Protein AF-A0A0P0LLP2-F1 (afdb_monomer_lite)

InterPro domains:
  IPR015082 Protein of unknown function DUF1896 [PF08989] (61-202)
  IPR036297 PG0816-like superfamily [SSF140753] (58-202)

Structure (mmCIF, N/CA/C/O backbone):
data_AF-A0A0P0LLP2-F1
#
_entry.id   AF-A0A0P0LLP2-F1
#
loop_
_atom_site.group_PDB
_atom_site.id
_atom_site.type_symbol
_atom_site.label_atom_id
_atom_site.label_alt_id
_atom_site.label_comp_id
_atom_site.label_asym_id
_atom_site.label_entity_id
_atom_site.label_seq_id
_atom_site.pdbx_PDB_ins_code
_atom_site.Cartn_x
_atom_site.Cartn_y
_atom_site.Cartn_z
_atom_site.occupancy
_atom_site.B_iso_or_equiv
_atom_site.auth_seq_id
_atom_site.auth_comp_id
_atom_site.auth_asym_id
_atom_site.auth_atom_id
_atom_site.pdbx_PDB_model_num
ATOM 1 N N . MET A 1 1 ? 47.001 28.208 -36.225 1.00 44.81 1 MET A N 1
ATOM 2 C CA . MET A 1 1 ? 47.827 28.256 -34.994 1.00 44.81 1 MET A CA 1
ATOM 3 C C . MET A 1 1 ? 47.435 29.541 -34.284 1.00 44.81 1 MET A C 1
ATOM 5 O O . MET A 1 1 ? 47.548 30.554 -34.968 1.00 44.81 1 MET A O 1
ATOM 9 N N . PRO A 1 2 ? 46.857 29.543 -33.062 1.00 36.62 2 PRO A N 1
ATOM 10 C CA . PRO A 1 2 ? 47.105 28.710 -31.854 1.00 36.62 2 PRO A CA 1
ATOM 11 C C . PRO A 1 2 ? 45.940 27.720 -31.557 1.00 36.62 2 PRO A C 1
ATOM 13 O O . PRO A 1 2 ? 44.919 27.819 -32.227 1.00 36.62 2 PRO A O 1
ATOM 16 N N . LEU A 1 3 ? 46.057 26.589 -30.832 1.00 30.67 3 LEU A N 1
ATOM 17 C CA . LEU A 1 3 ? 46.405 26.238 -29.425 1.00 30.67 3 LEU A CA 1
ATOM 18 C C . LEU A 1 3 ? 45.290 26.460 -28.365 1.00 30.67 3 LEU A C 1
ATOM 20 O O . LEU A 1 3 ? 45.187 27.529 -27.786 1.00 30.67 3 LEU A O 1
ATOM 24 N N . VAL A 1 4 ? 44.459 25.415 -28.199 1.00 35.75 4 VAL A N 1
ATOM 25 C CA . VAL A 1 4 ? 44.051 24.636 -26.991 1.00 35.75 4 VAL A CA 1
ATOM 26 C C . VAL A 1 4 ? 44.012 25.274 -25.576 1.00 35.75 4 VAL A C 1
ATOM 28 O O . VAL A 1 4 ? 44.963 25.924 -25.162 1.00 35.75 4 VAL A O 1
ATOM 31 N N . GLN A 1 5 ? 42.977 24.826 -24.821 1.00 30.77 5 GLN A N 1
ATOM 32 C CA . GLN A 1 5 ? 42.694 24.844 -23.356 1.00 30.77 5 GLN A CA 1
ATOM 33 C C . GLN A 1 5 ? 42.041 26.130 -22.802 1.00 30.77 5 GLN A C 1
ATOM 35 O O . GLN A 1 5 ? 42.447 27.221 -23.162 1.00 30.77 5 GLN A O 1
ATOM 40 N N . SER A 1 6 ? 41.002 26.102 -21.951 1.00 33.06 6 SER A N 1
ATOM 41 C CA . SER A 1 6 ? 40.533 25.084 -20.991 1.00 33.06 6 SER A CA 1
ATOM 42 C C . SER A 1 6 ? 39.064 25.302 -20.562 1.00 33.06 6 SER A C 1
ATOM 44 O O . SER A 1 6 ? 38.534 26.403 -20.655 1.00 33.06 6 SER A O 1
ATOM 46 N N . ASN A 1 7 ? 38.455 24.214 -20.078 1.00 35.53 7 ASN A N 1
ATOM 47 C CA . ASN A 1 7 ? 37.129 24.065 -19.468 1.00 35.53 7 ASN A CA 1
ATOM 48 C C . ASN A 1 7 ? 36.749 25.147 -18.441 1.00 35.53 7 ASN A C 1
ATOM 50 O O . ASN A 1 7 ? 37.538 25.381 -17.536 1.00 35.53 7 ASN A O 1
ATOM 54 N N . GLU A 1 8 ? 35.496 25.614 -18.484 1.00 31.80 8 GLU A N 1
ATOM 55 C CA . GLU A 1 8 ? 34.627 25.749 -17.302 1.00 31.80 8 GLU A CA 1
ATOM 56 C C . GLU A 1 8 ? 33.170 25.476 -17.719 1.00 31.80 8 GLU A C 1
ATOM 58 O O . GLU A 1 8 ? 32.517 26.283 -18.377 1.00 31.80 8 GLU A O 1
ATOM 63 N N . LEU A 1 9 ? 32.685 24.276 -17.388 1.00 31.70 9 LEU A N 1
ATOM 64 C CA . LEU A 1 9 ? 31.272 23.910 -17.449 1.00 31.70 9 LEU A CA 1
ATOM 65 C C . LEU A 1 9 ? 30.618 24.409 -16.161 1.00 31.70 9 LEU A C 1
ATOM 67 O O . LEU A 1 9 ? 30.744 23.786 -15.108 1.00 31.70 9 LEU A O 1
ATOM 71 N N . PHE A 1 10 ? 29.936 25.544 -16.256 1.00 26.59 10 PHE A N 1
ATOM 72 C CA . PHE A 1 10 ? 29.006 26.008 -15.238 1.00 26.59 10 PHE A CA 1
ATOM 73 C C . PHE A 1 10 ? 27.728 25.163 -15.358 1.00 26.59 10 PHE A C 1
ATOM 75 O O . PHE A 1 10 ? 26.974 25.302 -16.320 1.00 26.59 10 PHE A O 1
ATOM 82 N N . PHE A 1 11 ? 27.522 24.226 -14.431 1.00 27.88 11 PHE A N 1
ATOM 83 C CA . PHE A 1 11 ? 26.256 23.506 -14.304 1.00 27.88 11 PHE A CA 1
ATOM 84 C C . PHE A 1 11 ? 25.260 24.406 -13.575 1.00 27.88 11 PHE A C 1
ATOM 86 O O . PHE A 1 11 ? 25.315 24.546 -12.356 1.00 27.88 11 PHE A O 1
ATOM 93 N N . ASP A 1 12 ? 24.364 25.020 -14.340 1.00 28.31 12 ASP A N 1
ATOM 94 C CA . ASP A 1 12 ? 23.210 25.736 -13.812 1.00 28.31 12 ASP A CA 1
ATOM 95 C C . ASP A 1 12 ? 22.126 24.700 -13.461 1.00 28.31 12 ASP A C 1
ATOM 97 O O . ASP A 1 12 ? 21.443 24.148 -14.328 1.00 28.31 12 ASP A O 1
ATOM 101 N N . THR A 1 13 ? 22.022 24.344 -12.180 1.00 40.28 13 THR A N 1
ATOM 102 C CA . THR A 1 13 ? 20.935 23.514 -11.648 1.00 40.28 13 THR A CA 1
ATOM 103 C C . THR A 1 13 ? 19.679 24.372 -11.513 1.00 40.28 13 THR A C 1
ATOM 105 O O . THR A 1 1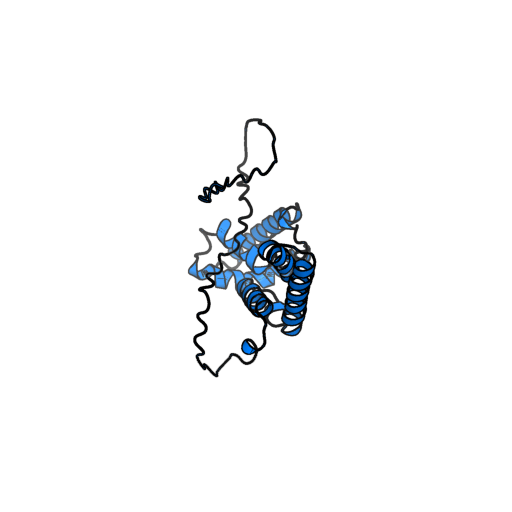3 ? 19.411 24.935 -10.454 1.00 40.28 13 THR A O 1
ATOM 108 N N . GLY A 1 14 ? 18.915 24.491 -12.597 1.00 29.14 14 GLY A N 1
ATOM 109 C CA . GLY A 1 14 ? 17.646 25.216 -12.635 1.00 29.14 14 GLY A CA 1
ATOM 110 C C . GLY A 1 14 ? 16.451 24.284 -12.820 1.00 29.14 14 GLY A C 1
ATOM 111 O O . GLY A 1 14 ? 15.918 24.183 -13.922 1.00 29.14 14 GLY A O 1
ATOM 112 N N . LEU A 1 15 ? 16.002 23.624 -11.747 1.00 34.12 15 LEU A N 1
ATOM 113 C CA . LEU A 1 15 ? 14.635 23.099 -11.669 1.00 34.12 15 LEU A CA 1
ATOM 114 C C . LEU A 1 15 ? 13.689 24.301 -11.535 1.00 34.12 15 LEU A C 1
ATOM 116 O O . LEU A 1 15 ? 13.614 24.919 -10.477 1.00 34.12 15 LEU A O 1
ATOM 120 N N . HIS A 1 16 ? 12.968 24.637 -12.603 1.00 32.28 16 HIS A N 1
ATOM 121 C CA . HIS A 1 16 ? 11.842 25.567 -12.542 1.00 32.28 16 HIS A CA 1
ATOM 122 C C . HIS A 1 16 ? 10.571 24.793 -12.899 1.00 32.28 16 HIS A C 1
ATOM 124 O O . HIS A 1 16 ? 10.145 24.734 -14.051 1.00 32.28 16 HIS A O 1
ATOM 130 N N . SER A 1 17 ? 9.983 24.150 -11.892 1.00 37.56 17 SER A N 1
ATOM 131 C CA . SER A 1 17 ? 8.624 23.626 -11.962 1.00 37.56 17 SER A CA 1
ATOM 132 C C . SER A 1 17 ? 7.643 24.795 -11.889 1.00 37.56 17 SER A C 1
ATOM 134 O O . SER A 1 17 ? 7.516 25.467 -10.866 1.00 37.56 17 SER A O 1
ATOM 136 N N . TYR A 1 18 ? 6.972 25.034 -13.011 1.00 36.66 18 TYR A N 1
ATOM 137 C CA . TYR A 1 18 ? 5.741 25.808 -13.112 1.00 36.66 18 TYR A CA 1
ATOM 138 C C . TYR A 1 18 ? 4.638 25.150 -12.271 1.00 36.66 18 TYR A C 1
ATOM 140 O O . TYR A 1 18 ? 4.332 23.994 -12.520 1.00 36.66 18 TYR A O 1
ATOM 148 N N . PHE A 1 19 ? 4.020 25.887 -11.345 1.00 35.22 19 PHE A N 1
ATOM 149 C CA . PHE A 1 19 ? 2.563 25.978 -11.140 1.00 35.22 19 PHE A CA 1
ATOM 150 C C . PHE A 1 19 ? 2.284 27.102 -10.125 1.00 35.22 19 PHE A C 1
ATOM 152 O O . PHE A 1 19 ? 2.966 27.218 -9.111 1.00 35.22 19 PHE A O 1
ATOM 159 N N . GLY A 1 20 ? 1.344 27.991 -10.460 1.00 32.03 20 GLY A N 1
ATOM 160 C CA . GLY A 1 20 ? 1.059 29.232 -9.732 1.00 32.03 20 GLY A CA 1
ATOM 161 C C . GLY A 1 20 ? -0.260 29.243 -8.947 1.00 32.03 20 GLY A C 1
ATOM 162 O O . GLY A 1 20 ? -0.892 28.210 -8.765 1.00 32.03 20 GLY A O 1
ATOM 163 N N . PHE A 1 21 ? -0.665 30.478 -8.608 1.00 33.41 21 PHE A N 1
ATOM 164 C CA . PHE A 1 21 ? -1.864 30.974 -7.896 1.00 33.41 21 PHE A CA 1
ATOM 165 C C . PHE A 1 21 ? -1.709 31.088 -6.370 1.00 33.41 21 PHE A C 1
ATOM 167 O O . PHE A 1 21 ? -1.466 30.112 -5.682 1.00 33.41 21 PHE A O 1
ATOM 174 N N . SER A 1 22 ? -1.619 32.295 -5.796 1.00 34.69 22 SER A N 1
ATOM 175 C CA . SER A 1 22 ? -2.562 33.439 -5.718 1.00 34.69 22 SER A CA 1
ATOM 176 C C . SER A 1 22 ? -3.467 33.319 -4.488 1.00 34.69 22 SER A C 1
ATOM 178 O O . SER A 1 22 ? -4.110 32.300 -4.272 1.00 34.69 22 SER A O 1
ATOM 180 N N . GLY A 1 23 ? -3.419 34.352 -3.644 1.00 36.22 23 GLY A N 1
ATOM 181 C CA . GLY A 1 23 ? -3.785 34.307 -2.229 1.00 36.22 23 GLY A CA 1
ATOM 182 C C . GLY A 1 23 ? -5.270 34.454 -1.890 1.00 36.22 23 GLY A C 1
ATOM 183 O O . GLY A 1 23 ? -6.103 34.778 -2.730 1.00 36.22 23 GLY A O 1
ATOM 184 N N . GLY A 1 24 ? -5.572 34.291 -0.599 1.00 30.94 24 GLY A N 1
ATOM 185 C CA . GLY A 1 24 ? -6.885 34.572 -0.016 1.00 30.94 24 GLY A CA 1
ATOM 186 C C . GLY A 1 24 ? -7.013 34.026 1.406 1.00 30.94 24 GLY A C 1
ATOM 187 O O . GLY A 1 24 ? -6.838 32.842 1.642 1.00 30.94 24 GLY A O 1
ATOM 188 N N . THR A 1 25 ? -7.266 34.907 2.368 1.00 39.91 25 THR A N 1
ATOM 189 C CA . THR A 1 25 ? -7.191 34.670 3.816 1.00 39.91 25 THR A CA 1
ATOM 190 C C . THR A 1 25 ? -8.464 34.100 4.455 1.00 39.91 25 THR A C 1
ATOM 192 O O . THR A 1 25 ? -9.555 34.562 4.134 1.00 39.91 25 THR A O 1
ATOM 195 N N . ARG A 1 26 ? -8.239 33.353 5.551 1.00 35.59 26 ARG A N 1
ATOM 196 C CA . ARG A 1 26 ? -9.026 33.236 6.803 1.00 35.59 26 ARG A CA 1
ATOM 197 C C . ARG A 1 26 ? -10.178 32.212 6.902 1.00 35.59 26 ARG A C 1
ATOM 199 O O . ARG A 1 26 ? -11.277 32.467 6.432 1.00 35.59 26 ARG A O 1
ATOM 206 N N . ARG A 1 27 ? -9.915 31.292 7.845 1.00 39.84 27 ARG A N 1
ATOM 207 C CA . ARG A 1 27 ? -10.689 30.926 9.049 1.00 39.84 27 ARG A CA 1
ATOM 208 C C . ARG A 1 27 ? -11.570 29.665 8.999 1.00 39.84 27 ARG A C 1
ATOM 210 O O . ARG A 1 27 ? -12.665 29.682 8.460 1.00 39.84 27 ARG A O 1
ATOM 217 N N . ASP A 1 28 ? -11.057 28.681 9.744 1.00 34.78 28 ASP A N 1
ATOM 218 C CA . ASP A 1 28 ? -11.741 27.803 10.700 1.00 34.78 28 ASP A CA 1
ATOM 219 C C . ASP A 1 28 ? -11.853 26.327 10.274 1.00 34.78 28 ASP A C 1
ATOM 221 O O . ASP A 1 28 ? -12.351 25.995 9.203 1.00 34.78 28 ASP A O 1
ATOM 225 N N . THR A 1 29 ? -11.366 25.482 11.190 1.00 41.62 29 THR A N 1
ATOM 226 C CA . THR A 1 29 ? -11.198 24.020 11.164 1.00 41.62 29 THR A CA 1
ATOM 227 C C . THR A 1 29 ? -9.932 23.521 10.466 1.00 41.62 29 THR A C 1
ATOM 229 O O . THR A 1 29 ? -9.773 23.567 9.250 1.00 41.62 29 THR A O 1
ATOM 232 N N . GLU A 1 30 ? -9.008 23.054 11.302 1.00 35.88 30 GLU A N 1
ATOM 233 C CA . GLU A 1 30 ? -7.764 22.408 10.916 1.00 35.88 30 GLU A CA 1
ATOM 234 C C . GLU A 1 30 ? -8.054 21.089 10.195 1.00 35.88 30 GLU A C 1
ATOM 236 O O . GLU A 1 30 ? -8.173 20.040 10.814 1.00 35.88 30 GLU A O 1
ATOM 241 N N . CYS A 1 31 ? -8.140 21.132 8.869 1.00 36.72 31 CYS A N 1
ATOM 242 C CA . CYS A 1 31 ? -7.676 20.007 8.075 1.00 36.72 31 CYS A CA 1
ATOM 243 C C . CYS A 1 31 ? -6.169 20.199 7.949 1.00 36.72 31 CYS A C 1
ATOM 245 O O . CYS A 1 31 ? -5.700 20.966 7.101 1.00 36.72 31 CYS A O 1
ATOM 247 N N . LEU A 1 32 ? -5.408 19.546 8.828 1.00 33.34 32 LEU A N 1
ATOM 248 C CA . LEU A 1 32 ? -4.015 19.235 8.545 1.00 33.34 32 LEU A CA 1
ATOM 249 C C . LEU A 1 32 ? -4.034 18.337 7.310 1.00 33.34 32 LEU A C 1
ATOM 251 O O . LEU A 1 32 ? -4.095 17.118 7.404 1.00 33.34 32 LEU A O 1
ATOM 255 N N . PHE A 1 33 ? -4.057 18.973 6.140 1.00 34.38 33 PHE A N 1
ATOM 256 C CA . PHE A 1 33 ? -3.755 18.358 4.864 1.00 34.38 33 PHE A CA 1
ATOM 257 C C . PHE A 1 33 ? -2.287 17.954 4.978 1.00 34.38 33 PHE A C 1
ATOM 259 O O . PHE A 1 33 ? -1.384 18.721 4.636 1.00 34.38 33 PHE A O 1
ATOM 266 N N . LEU A 1 34 ? -2.039 16.801 5.602 1.00 30.36 34 LEU A N 1
ATOM 267 C CA . LEU A 1 34 ? -0.743 16.168 5.538 1.00 30.36 34 LEU A CA 1
ATOM 268 C C . LEU A 1 34 ? -0.525 15.963 4.040 1.00 30.36 34 LEU A C 1
ATOM 270 O O . LEU A 1 34 ? -1.342 15.293 3.401 1.00 30.36 34 LEU A O 1
ATOM 274 N N . PRO A 1 35 ? 0.493 16.600 3.430 1.00 30.55 35 PRO A N 1
ATOM 275 C CA . PRO A 1 35 ? 0.857 16.196 2.091 1.00 30.55 35 PRO A CA 1
ATOM 276 C C . PRO A 1 35 ? 1.105 14.704 2.226 1.00 30.55 35 PRO A C 1
ATOM 278 O O . PRO A 1 35 ? 1.797 14.310 3.167 1.00 30.55 35 PRO A O 1
ATOM 281 N N . PHE A 1 36 ? 0.500 13.893 1.355 1.00 35.19 36 PHE A N 1
ATOM 282 C CA . PHE A 1 36 ? 0.956 12.531 1.154 1.00 35.19 36 PHE A CA 1
ATOM 283 C C . PHE A 1 36 ? 2.467 12.640 1.083 1.00 35.19 36 PHE A C 1
ATOM 285 O O . PHE A 1 36 ? 3.037 13.118 0.095 1.00 35.19 36 PHE A O 1
ATOM 292 N N . SER A 1 37 ? 3.126 12.271 2.177 1.00 34.19 37 SER A N 1
ATOM 293 C CA . SER A 1 37 ? 4.494 11.879 2.096 1.00 34.19 37 SER A CA 1
ATOM 294 C C . SER A 1 37 ? 4.366 10.738 1.110 1.00 34.19 37 SER A C 1
ATOM 296 O O . SER A 1 37 ? 3.945 9.637 1.453 1.00 34.19 37 SER A O 1
ATOM 298 N N . ASN A 1 38 ? 4.769 10.997 -0.131 1.00 35.81 38 ASN A N 1
ATOM 299 C CA . ASN A 1 38 ? 5.591 10.049 -0.839 1.00 35.81 38 ASN A CA 1
ATOM 300 C C . ASN A 1 38 ? 6.797 9.796 0.077 1.00 35.81 38 ASN A C 1
ATOM 302 O O . ASN A 1 38 ? 7.933 10.141 -0.237 1.00 35.81 38 ASN A O 1
ATOM 306 N N . GLN A 1 39 ? 6.554 9.145 1.216 1.00 35.69 39 GLN A N 1
ATOM 307 C CA . GLN A 1 39 ? 7.430 8.182 1.795 1.00 35.69 39 GLN A CA 1
ATOM 308 C C . GLN A 1 39 ? 7.421 7.085 0.721 1.00 35.69 39 GLN A C 1
ATOM 310 O O . GLN A 1 39 ? 6.863 6.004 0.867 1.00 35.69 39 GLN A O 1
ATOM 315 N N . PHE A 1 40 ? 8.133 7.354 -0.381 1.00 38.47 40 PHE A N 1
ATOM 316 C CA . PHE A 1 40 ? 9.253 6.500 -0.695 1.00 38.47 40 PHE A CA 1
ATOM 317 C C . PHE A 1 40 ? 9.881 6.211 0.658 1.00 38.47 40 PHE A C 1
ATOM 319 O O . PHE A 1 40 ? 10.645 7.026 1.169 1.00 38.47 40 PHE A O 1
ATOM 326 N N . ILE A 1 41 ? 9.429 5.139 1.317 1.00 33.47 41 ILE A N 1
ATOM 327 C CA . ILE A 1 41 ? 10.142 4.570 2.441 1.00 33.47 41 ILE A CA 1
ATOM 328 C C . ILE A 1 41 ? 11.547 4.475 1.867 1.00 33.47 41 ILE A C 1
ATOM 330 O O . ILE A 1 41 ? 11.705 3.802 0.839 1.00 33.47 41 ILE A O 1
ATOM 334 N N . PRO A 1 42 ? 12.532 5.234 2.382 1.00 26.61 42 PRO A N 1
ATOM 335 C CA . PRO A 1 42 ? 13.875 5.088 1.888 1.00 26.61 42 PRO A CA 1
ATOM 336 C C . PRO A 1 42 ? 14.258 3.674 2.298 1.00 26.61 42 PRO A C 1
ATOM 338 O O . PRO A 1 42 ? 14.627 3.421 3.445 1.00 26.61 42 PRO A O 1
ATOM 341 N N . LEU A 1 43 ? 14.080 2.724 1.378 1.00 33.75 43 LEU A N 1
ATOM 342 C CA . LEU A 1 43 ? 14.657 1.409 1.501 1.00 33.75 43 LEU A CA 1
ATOM 343 C C . LEU A 1 43 ? 16.141 1.705 1.609 1.00 33.75 43 LEU A C 1
ATOM 345 O O . LEU A 1 43 ? 16.766 2.194 0.666 1.00 33.75 43 LEU A O 1
ATOM 349 N N . ASN A 1 44 ? 16.688 1.486 2.799 1.00 28.70 44 ASN A N 1
ATOM 350 C CA . ASN A 1 44 ? 18.118 1.442 3.002 1.00 28.70 44 ASN A CA 1
ATOM 351 C C . ASN A 1 44 ? 18.628 0.198 2.268 1.00 28.70 44 ASN A C 1
ATOM 353 O O . ASN A 1 44 ? 18.917 -0.838 2.866 1.00 28.70 44 ASN A O 1
ATOM 357 N N . ILE A 1 45 ? 18.686 0.287 0.942 1.00 39.47 45 ILE A N 1
ATOM 358 C CA . ILE A 1 45 ? 19.414 -0.647 0.114 1.00 39.47 45 ILE A CA 1
ATOM 359 C C . ILE A 1 45 ? 20.864 -0.210 0.265 1.00 39.47 45 ILE A C 1
ATOM 361 O O . ILE A 1 45 ? 21.402 0.536 -0.552 1.00 39.47 45 ILE A O 1
ATOM 365 N N . ASN A 1 46 ? 21.508 -0.659 1.346 1.00 29.52 46 ASN A N 1
ATOM 366 C CA . ASN A 1 46 ? 22.958 -0.768 1.327 1.00 29.52 46 ASN A CA 1
ATOM 367 C C . ASN A 1 46 ? 23.309 -1.454 -0.000 1.00 29.52 46 ASN A C 1
ATOM 369 O O . ASN A 1 46 ? 22.738 -2.519 -0.269 1.00 29.52 46 ASN A O 1
ATOM 373 N N . PRO A 1 47 ? 24.185 -0.875 -0.844 1.00 33.16 47 PRO A N 1
ATOM 374 C CA . PRO A 1 47 ? 24.587 -1.538 -2.070 1.00 33.16 47 PRO A CA 1
ATOM 375 C C . PRO A 1 47 ? 25.100 -2.910 -1.657 1.00 33.16 47 PRO A C 1
ATOM 377 O O . PRO A 1 47 ? 26.034 -3.012 -0.855 1.00 33.16 47 PRO A O 1
ATOM 380 N N . LEU A 1 48 ? 24.404 -3.954 -2.116 1.00 43.84 48 LEU A N 1
ATOM 381 C CA . LEU A 1 48 ? 24.726 -5.329 -1.790 1.00 43.84 48 LEU A CA 1
ATOM 382 C C . LEU A 1 48 ? 26.112 -5.578 -2.385 1.00 43.84 48 LEU A C 1
ATOM 384 O O . LEU A 1 48 ? 26.253 -5.895 -3.564 1.00 43.84 48 LEU A O 1
ATOM 388 N N . ASN A 1 49 ? 27.150 -5.350 -1.577 1.00 35.53 49 ASN A N 1
ATOM 389 C CA . ASN A 1 49 ? 28.499 -5.779 -1.878 1.00 35.53 49 ASN A CA 1
ATOM 390 C C . ASN A 1 49 ? 28.372 -7.255 -2.225 1.00 35.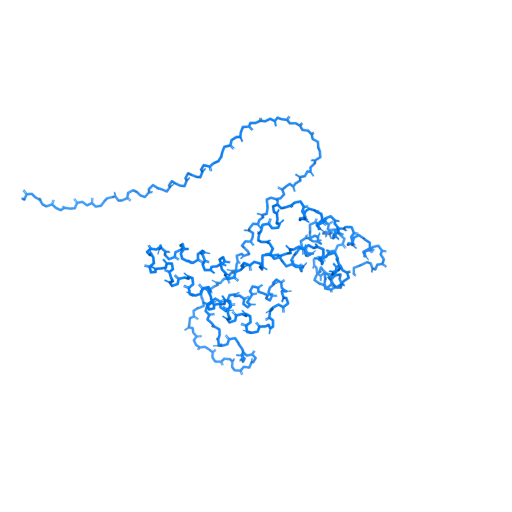53 49 ASN A C 1
ATOM 392 O O . ASN A 1 49 ? 27.955 -8.057 -1.386 1.00 35.53 49 ASN A O 1
ATOM 396 N N . SER A 1 50 ? 28.682 -7.589 -3.472 1.00 39.38 50 SER A N 1
ATOM 397 C CA . SER A 1 50 ? 28.636 -8.930 -4.038 1.00 39.38 50 SER A CA 1
ATOM 398 C C . SER A 1 50 ? 29.726 -9.798 -3.413 1.00 39.38 50 SER A C 1
ATOM 400 O O . SER A 1 50 ? 30.661 -10.262 -4.058 1.00 39.38 50 SER A O 1
ATOM 402 N N . LYS A 1 51 ? 29.626 -10.036 -2.108 1.00 38.56 51 LYS A N 1
ATOM 403 C CA . LYS A 1 51 ? 30.405 -11.049 -1.428 1.00 38.56 51 LYS A CA 1
ATOM 404 C C . LYS A 1 51 ? 29.540 -12.291 -1.378 1.00 38.56 51 LYS A C 1
ATOM 406 O O . LYS A 1 51 ? 28.679 -12.433 -0.518 1.00 38.56 51 LYS A O 1
ATOM 411 N N . VAL A 1 52 ? 29.765 -13.155 -2.363 1.00 45.31 52 VAL A N 1
ATOM 412 C CA . VAL A 1 52 ? 29.235 -14.518 -2.433 1.00 45.31 52 VAL A CA 1
ATOM 413 C C . VAL A 1 52 ? 29.395 -15.171 -1.057 1.00 45.31 52 VAL A C 1
ATOM 415 O O . VAL A 1 52 ? 30.503 -15.520 -0.653 1.00 45.31 52 VAL A O 1
ATOM 418 N N . MET A 1 53 ? 28.291 -15.293 -0.319 1.00 39.53 53 MET A N 1
ATOM 419 C CA . MET A 1 53 ? 28.217 -16.032 0.935 1.00 39.53 53 MET A CA 1
ATOM 420 C C . MET A 1 53 ? 27.045 -17.010 0.860 1.00 39.53 53 MET A C 1
ATOM 422 O O . MET A 1 53 ? 25.868 -16.673 0.778 1.00 39.53 53 MET A O 1
ATOM 426 N N . ASN A 1 54 ? 27.451 -18.264 0.837 1.00 49.12 54 ASN A N 1
ATOM 427 C CA . ASN A 1 54 ? 26.719 -19.511 0.798 1.00 49.12 54 ASN A CA 1
ATOM 428 C C . ASN A 1 54 ? 25.969 -19.788 2.111 1.00 49.12 54 ASN A C 1
ATOM 430 O O . ASN A 1 54 ? 26.430 -20.570 2.937 1.00 49.12 54 ASN A O 1
ATOM 434 N N . ASN A 1 55 ? 24.762 -19.237 2.254 1.00 42.25 55 ASN A N 1
ATOM 435 C CA . ASN A 1 55 ? 23.825 -19.626 3.313 1.00 42.25 55 ASN A CA 1
ATOM 436 C C . ASN A 1 55 ? 22.681 -20.466 2.734 1.00 42.25 55 ASN A C 1
ATOM 438 O O . ASN A 1 55 ? 21.593 -19.991 2.418 1.00 42.25 55 ASN A O 1
ATOM 442 N N . LYS A 1 56 ? 22.953 -21.764 2.590 1.00 49.66 56 LYS A N 1
ATOM 443 C CA . LYS A 1 56 ? 21.975 -22.783 2.206 1.00 49.66 56 LYS A CA 1
ATOM 444 C C . LYS A 1 56 ? 21.123 -23.147 3.426 1.00 49.66 56 LYS A C 1
ATOM 446 O O . LYS A 1 56 ? 21.474 -24.085 4.136 1.00 49.66 56 LYS A O 1
ATOM 451 N N . LYS A 1 57 ? 20.050 -22.387 3.687 1.00 51.66 57 LYS A N 1
ATOM 452 C CA . LYS A 1 57 ? 18.809 -22.835 4.365 1.00 51.66 57 LYS A CA 1
ATOM 453 C C . LYS A 1 57 ? 17.790 -21.681 4.444 1.00 51.66 57 LYS A C 1
ATOM 455 O O . LYS A 1 57 ? 18.050 -20.702 5.131 1.00 51.66 57 LYS A O 1
ATOM 460 N N . LYS A 1 58 ? 16.639 -21.875 3.773 1.00 44.31 58 LYS A N 1
ATOM 461 C CA . LYS A 1 58 ? 15.430 -21.019 3.601 1.00 44.31 58 LYS A CA 1
ATOM 462 C C . LYS A 1 58 ? 15.310 -20.086 2.376 1.00 44.31 58 LYS A C 1
ATOM 464 O O . LYS A 1 58 ? 14.293 -19.414 2.263 1.00 44.31 58 LYS A O 1
ATOM 469 N N . ASN A 1 59 ? 16.223 -20.128 1.402 1.00 49.50 59 ASN A N 1
ATOM 470 C CA . ASN A 1 59 ? 16.155 -19.277 0.195 1.00 49.50 59 ASN A CA 1
ATOM 471 C C . ASN A 1 59 ? 15.847 -20.054 -1.097 1.00 49.50 59 ASN A C 1
ATOM 473 O O . ASN A 1 59 ? 16.460 -19.798 -2.126 1.00 49.50 59 ASN A O 1
ATOM 477 N N . GLU A 1 60 ? 14.931 -21.021 -1.068 1.00 46.72 60 GLU A N 1
ATOM 478 C CA . GLU A 1 60 ? 14.632 -21.824 -2.270 1.00 46.72 60 GLU A CA 1
ATOM 479 C C . GLU A 1 60 ? 13.764 -21.081 -3.307 1.00 46.72 60 GLU A C 1
ATOM 481 O O . GLU A 1 60 ? 13.610 -21.575 -4.413 1.00 46.72 60 GLU A O 1
ATOM 486 N N . GLY A 1 61 ? 13.266 -19.871 -2.996 1.00 51.38 61 GLY A N 1
ATOM 487 C CA . GLY A 1 61 ? 12.535 -19.015 -3.950 1.00 51.38 61 GLY A CA 1
ATOM 488 C C . GLY A 1 61 ? 13.147 -17.632 -4.216 1.00 51.38 61 GLY A C 1
ATOM 489 O O . GLY A 1 61 ? 12.829 -17.017 -5.223 1.00 51.38 61 GLY A O 1
ATOM 490 N N . GLN A 1 62 ? 14.037 -17.127 -3.349 1.00 53.91 62 GLN A N 1
ATOM 491 C CA . GLN A 1 62 ? 14.645 -15.793 -3.512 1.00 53.91 62 GLN A CA 1
ATOM 492 C C . GLN A 1 62 ? 15.832 -15.771 -4.483 1.00 53.91 62 GLN A C 1
ATOM 494 O O . GLN A 1 62 ? 16.126 -14.730 -5.059 1.00 53.91 62 GLN A O 1
ATOM 499 N N . ALA A 1 63 ? 16.514 -16.904 -4.677 1.00 56.69 63 ALA A N 1
ATOM 500 C CA . ALA A 1 63 ? 17.685 -16.989 -5.552 1.00 56.69 63 ALA A CA 1
ATOM 501 C C . ALA A 1 63 ? 17.347 -16.924 -7.059 1.00 56.69 63 ALA A C 1
ATOM 503 O O . ALA A 1 63 ? 18.261 -16.792 -7.869 1.00 56.69 63 ALA A O 1
ATOM 504 N N . ASP A 1 64 ? 16.058 -16.972 -7.414 1.00 71.75 64 ASP A N 1
ATOM 505 C CA . ASP A 1 64 ? 15.571 -17.061 -8.797 1.00 71.75 64 ASP A CA 1
ATOM 506 C C . ASP A 1 64 ? 14.960 -15.749 -9.324 1.00 71.75 64 ASP A C 1
ATOM 508 O O . ASP A 1 64 ? 14.465 -15.712 -10.451 1.00 71.75 64 ASP A O 1
ATOM 512 N N . PHE A 1 65 ? 14.937 -14.679 -8.523 1.00 84.12 65 PHE A N 1
ATOM 513 C CA . PHE A 1 65 ? 14.333 -13.409 -8.928 1.00 84.12 65 PHE A CA 1
ATOM 514 C C . PHE A 1 65 ? 15.358 -12.431 -9.507 1.00 84.12 65 PHE A C 1
ATOM 516 O O . PHE A 1 65 ? 16.476 -12.289 -9.009 1.00 84.12 65 PHE A O 1
ATOM 523 N N . SER A 1 66 ? 14.936 -11.711 -10.549 1.00 90.81 66 SER A N 1
ATOM 524 C CA . SER A 1 66 ? 15.648 -10.553 -11.093 1.00 90.81 66 SER A CA 1
ATOM 525 C C . SER A 1 66 ? 15.655 -9.383 -10.096 1.00 90.81 66 SER A C 1
ATOM 527 O O . SER A 1 66 ? 14.977 -9.426 -9.068 1.00 90.81 66 SER A O 1
ATOM 529 N N . TYR A 1 67 ? 16.388 -8.306 -10.407 1.00 93.06 67 TYR A N 1
ATOM 530 C CA . TYR A 1 67 ? 16.394 -7.082 -9.591 1.00 93.06 67 TYR A CA 1
ATOM 531 C C . TYR A 1 67 ? 14.973 -6.586 -9.270 1.00 93.06 67 TYR A C 1
ATOM 533 O O . TYR A 1 67 ? 14.635 -6.402 -8.101 1.00 93.06 67 TYR A O 1
ATOM 541 N N . TYR A 1 68 ? 14.121 -6.447 -10.292 1.00 96.25 68 TYR A N 1
ATOM 542 C CA . TYR A 1 68 ? 12.731 -6.019 -10.118 1.00 96.25 68 TYR A CA 1
ATOM 543 C C . TYR A 1 68 ? 11.898 -7.030 -9.322 1.00 96.25 68 TYR A C 1
ATOM 545 O O . TYR A 1 68 ? 11.043 -6.629 -8.538 1.00 96.25 68 TYR A O 1
ATOM 553 N N . GLY A 1 69 ? 12.172 -8.331 -9.463 1.00 96.81 69 GLY A N 1
ATOM 554 C CA . GLY A 1 69 ? 11.487 -9.372 -8.695 1.00 96.81 69 GLY A CA 1
ATOM 555 C C . GLY A 1 69 ? 11.828 -9.329 -7.207 1.00 96.81 69 GLY A C 1
ATOM 556 O O . GLY A 1 69 ? 10.934 -9.417 -6.371 1.00 96.81 69 GLY A O 1
ATOM 557 N N . LEU A 1 70 ? 13.105 -9.131 -6.864 1.00 95.81 70 LEU A N 1
ATOM 558 C CA . LEU A 1 70 ? 13.535 -8.965 -5.474 1.00 95.81 70 LEU A CA 1
ATOM 559 C C . LEU A 1 70 ? 12.966 -7.688 -4.856 1.00 95.81 70 LEU A C 1
ATOM 561 O O . LEU A 1 70 ? 12.494 -7.733 -3.721 1.00 95.81 70 LEU A O 1
ATOM 565 N N . TYR A 1 71 ? 12.969 -6.584 -5.609 1.00 95.94 71 TYR A N 1
ATOM 566 C CA . TYR A 1 71 ? 12.355 -5.333 -5.169 1.00 95.94 71 TYR A CA 1
ATOM 567 C C . TYR A 1 71 ? 10.864 -5.524 -4.884 1.00 95.94 71 TYR A C 1
ATOM 569 O O . TYR A 1 71 ? 10.388 -5.181 -3.805 1.00 95.94 71 TYR A O 1
ATOM 577 N N . LEU A 1 72 ? 10.123 -6.097 -5.838 1.00 97.06 72 LEU A N 1
ATOM 578 C CA . LEU A 1 72 ? 8.684 -6.283 -5.703 1.00 97.06 72 LEU A CA 1
ATOM 579 C C . LEU A 1 72 ? 8.346 -7.237 -4.554 1.00 97.06 72 LEU A C 1
ATOM 581 O O . LEU A 1 72 ? 7.437 -6.955 -3.784 1.00 97.06 72 LEU A O 1
ATOM 585 N N . LEU A 1 73 ? 9.096 -8.328 -4.384 1.00 96.44 73 LEU A N 1
ATOM 586 C CA . LEU A 1 73 ? 8.901 -9.253 -3.266 1.00 96.44 73 LEU A CA 1
ATOM 587 C C . LEU A 1 73 ? 9.073 -8.561 -1.906 1.00 96.44 73 LEU A C 1
ATOM 589 O O . LEU A 1 73 ? 8.261 -8.770 -1.004 1.00 96.44 73 LEU A O 1
ATOM 593 N N . ASP A 1 74 ? 10.125 -7.758 -1.749 1.00 95.69 74 ASP A N 1
ATOM 594 C CA . ASP A 1 74 ? 10.374 -7.004 -0.517 1.00 95.69 74 ASP A CA 1
ATOM 595 C C . ASP A 1 74 ? 9.270 -5.969 -0.259 1.00 95.69 74 ASP A C 1
ATOM 597 O O . ASP A 1 74 ? 8.711 -5.904 0.840 1.00 95.69 74 ASP A O 1
ATOM 601 N N . TYR A 1 75 ? 8.878 -5.242 -1.306 1.00 95.31 75 TYR A N 1
ATOM 602 C CA . TYR A 1 75 ? 7.796 -4.267 -1.261 1.00 95.31 75 TYR A CA 1
ATOM 603 C C . TYR A 1 75 ? 6.462 -4.901 -0.840 1.00 95.31 75 TYR A C 1
ATOM 605 O O . TYR A 1 75 ? 5.797 -4.401 0.071 1.00 95.31 75 TYR A O 1
ATOM 613 N N . LEU A 1 76 ? 6.084 -6.026 -1.456 1.00 96.56 76 LEU A N 1
ATOM 614 C CA . LEU A 1 76 ? 4.838 -6.733 -1.158 1.00 96.56 76 LEU A CA 1
ATOM 615 C C . LEU A 1 76 ? 4.814 -7.255 0.282 1.00 96.56 76 LEU A C 1
ATOM 617 O O . LEU A 1 76 ? 3.795 -7.131 0.958 1.00 96.56 76 LEU A O 1
ATOM 621 N N . ARG A 1 77 ? 5.934 -7.799 0.775 1.00 95.25 77 ARG A N 1
ATOM 622 C CA . ARG A 1 77 ? 6.046 -8.307 2.152 1.00 95.25 77 ARG A CA 1
ATOM 623 C C . ARG A 1 77 ? 5.979 -7.199 3.188 1.00 95.25 77 ARG A C 1
ATOM 625 O O . ARG A 1 77 ? 5.248 -7.333 4.165 1.00 95.25 77 ARG A O 1
ATOM 632 N N . THR A 1 78 ? 6.709 -6.112 2.960 1.00 92.25 78 THR A N 1
ATOM 633 C CA . THR A 1 78 ? 6.737 -4.955 3.863 1.00 92.25 78 THR A CA 1
ATOM 634 C C . THR A 1 78 ? 5.349 -4.342 4.012 1.00 92.25 78 THR A C 1
ATOM 636 O O . THR A 1 78 ? 4.919 -4.032 5.120 1.00 92.25 78 THR A O 1
ATOM 639 N N . ASN A 1 79 ? 4.609 -4.246 2.906 1.00 92.81 79 ASN A N 1
ATOM 640 C CA . ASN A 1 79 ? 3.262 -3.683 2.886 1.00 92.81 79 ASN A CA 1
ATOM 641 C C . ASN A 1 79 ? 2.154 -4.733 3.075 1.00 92.81 79 ASN A C 1
ATOM 643 O O . ASN A 1 79 ? 0.978 -4.387 3.011 1.00 92.81 79 ASN A O 1
ATOM 647 N N . LYS A 1 80 ? 2.497 -6.002 3.324 1.00 94.50 80 LYS A N 1
ATOM 648 C CA . LYS A 1 80 ? 1.558 -7.115 3.561 1.00 94.50 80 LYS A CA 1
ATOM 649 C C . LYS A 1 80 ? 0.482 -7.285 2.486 1.00 94.50 80 LYS A C 1
ATOM 651 O O . LYS A 1 80 ? -0.689 -7.522 2.785 1.00 94.50 80 LYS A O 1
ATOM 656 N N . PHE A 1 81 ? 0.887 -7.165 1.230 1.00 95.00 81 PHE A N 1
ATOM 657 C CA . PHE A 1 81 ? 0.033 -7.499 0.098 1.00 95.00 81 PHE A CA 1
ATOM 658 C C . PHE A 1 81 ? -0.222 -9.008 0.030 1.00 95.00 81 PHE A C 1
ATOM 660 O O . PHE A 1 81 ? 0.674 -9.810 0.292 1.00 95.00 81 PHE A O 1
ATOM 667 N N . GLU A 1 82 ? -1.428 -9.398 -0.383 1.00 92.31 82 GLU A N 1
ATOM 668 C CA . GLU A 1 82 ? -1.804 -10.811 -0.554 1.00 92.31 82 GLU A CA 1
ATOM 669 C C . GLU A 1 82 ? -0.945 -11.506 -1.622 1.00 92.31 82 GLU A C 1
ATOM 671 O O . GLU A 1 82 ? -0.648 -12.694 -1.530 1.00 92.31 82 GLU A O 1
ATOM 676 N N . GLN A 1 83 ? -0.478 -10.740 -2.608 1.00 94.31 83 GLN A N 1
ATOM 677 C CA . GLN A 1 83 ? 0.363 -11.199 -3.707 1.00 94.31 83 GLN A CA 1
ATOM 678 C C . GLN A 1 83 ? 1.804 -11.533 -3.274 1.00 94.31 83 GLN A C 1
ATOM 680 O O . GLN A 1 83 ? 2.580 -12.023 -4.092 1.00 94.31 83 GLN A O 1
ATOM 685 N N . ALA A 1 84 ? 2.193 -11.284 -2.015 1.00 94.25 84 ALA A N 1
ATOM 686 C CA . ALA A 1 84 ? 3.555 -11.525 -1.522 1.00 94.25 84 ALA A CA 1
ATOM 687 C C . ALA A 1 84 ? 4.002 -12.998 -1.615 1.00 94.25 84 ALA A C 1
ATOM 689 O O . ALA A 1 84 ? 5.203 -13.263 -1.714 1.00 94.25 84 ALA A O 1
ATOM 690 N N . ASP A 1 85 ? 3.052 -13.938 -1.598 1.00 93.12 85 ASP A N 1
ATOM 691 C CA . ASP A 1 85 ? 3.309 -15.376 -1.740 1.00 93.12 85 ASP A CA 1
ATOM 692 C C . ASP A 1 85 ? 3.064 -15.894 -3.174 1.00 93.12 85 ASP A C 1
ATOM 694 O O . ASP A 1 85 ? 3.388 -17.044 -3.488 1.00 93.12 85 ASP A O 1
ATOM 698 N N . ASP A 1 86 ? 2.561 -15.048 -4.081 1.00 96.44 86 ASP A N 1
ATOM 699 C CA . ASP A 1 86 ? 2.343 -15.393 -5.487 1.00 96.44 86 ASP A CA 1
ATOM 700 C C . ASP A 1 86 ? 3.620 -15.169 -6.311 1.00 96.44 86 ASP A C 1
ATOM 702 O O . ASP A 1 86 ? 3.892 -14.111 -6.881 1.00 96.44 86 ASP A O 1
ATOM 706 N N . THR A 1 87 ? 4.428 -16.226 -6.395 1.00 94.25 87 THR A N 1
ATOM 707 C CA . THR A 1 87 ? 5.676 -16.217 -7.170 1.00 94.25 87 THR A CA 1
ATOM 708 C C . THR A 1 87 ? 5.443 -15.969 -8.666 1.00 94.25 87 THR A C 1
ATOM 710 O O . THR A 1 87 ? 6.309 -15.383 -9.317 1.00 94.25 87 THR A O 1
ATOM 713 N N . ALA A 1 88 ? 4.309 -16.402 -9.229 1.00 95.50 88 ALA A N 1
ATOM 714 C CA . ALA A 1 88 ? 4.016 -16.206 -10.648 1.00 95.50 88 ALA A CA 1
ATOM 715 C C . ALA A 1 88 ? 3.700 -14.735 -10.933 1.00 95.50 88 ALA A C 1
ATOM 717 O O . ALA A 1 88 ? 4.306 -14.158 -11.837 1.00 95.50 88 ALA A O 1
ATOM 718 N N . PHE A 1 89 ? 2.860 -14.115 -10.098 1.00 96.75 89 PHE A N 1
ATOM 719 C CA . PHE A 1 89 ? 2.582 -12.680 -10.142 1.00 96.75 89 PHE A CA 1
ATOM 720 C C . PHE A 1 89 ? 3.869 -11.852 -10.070 1.00 96.75 89 PHE A C 1
ATOM 722 O O . PHE A 1 89 ? 4.084 -10.965 -10.895 1.00 96.75 89 PHE A O 1
ATOM 729 N N . ILE A 1 90 ? 4.758 -12.163 -9.120 1.00 96.56 90 ILE A N 1
ATOM 730 C CA . ILE A 1 90 ? 6.008 -11.413 -8.936 1.00 96.56 90 ILE A CA 1
ATOM 731 C C . ILE A 1 90 ? 6.915 -11.538 -10.165 1.00 96.56 90 ILE A C 1
ATOM 733 O O . ILE A 1 90 ? 7.472 -10.534 -10.606 1.00 96.56 90 ILE A O 1
ATOM 737 N N . ARG A 1 91 ? 7.058 -12.744 -10.736 1.00 95.75 91 ARG A N 1
ATOM 738 C CA . ARG A 1 91 ? 7.881 -12.965 -11.940 1.00 95.75 91 ARG A CA 1
ATOM 739 C C . ARG A 1 91 ? 7.328 -12.216 -13.142 1.00 95.75 91 ARG A C 1
ATOM 741 O O . ARG A 1 91 ? 8.036 -11.399 -13.713 1.00 95.75 91 ARG A O 1
ATOM 748 N N . GLU A 1 92 ? 6.057 -12.435 -13.462 1.00 97.25 92 GLU A N 1
ATOM 749 C CA . GLU A 1 92 ? 5.395 -11.789 -14.600 1.00 97.25 92 GLU A CA 1
ATOM 750 C C . GLU A 1 92 ? 5.508 -10.263 -14.520 1.00 97.25 92 GLU A C 1
ATOM 752 O O . GLU A 1 92 ? 5.766 -9.580 -15.512 1.00 97.25 92 GLU A O 1
ATOM 757 N N . ARG A 1 93 ? 5.346 -9.711 -13.317 1.00 97.62 93 ARG A N 1
ATOM 758 C CA . ARG A 1 93 ? 5.388 -8.270 -13.102 1.00 97.62 93 ARG A CA 1
ATOM 759 C C . ARG A 1 93 ? 6.801 -7.695 -13.163 1.00 97.62 93 ARG A C 1
ATOM 761 O O . ARG A 1 93 ? 6.992 -6.613 -13.718 1.00 97.62 93 ARG A O 1
ATOM 768 N N . ALA A 1 94 ? 7.782 -8.423 -12.641 1.00 97.75 94 ALA A N 1
ATOM 769 C CA . ALA A 1 94 ? 9.190 -8.070 -12.765 1.00 97.75 94 ALA A CA 1
ATOM 770 C C . ALA A 1 94 ? 9.674 -8.117 -14.220 1.00 97.75 94 ALA A C 1
ATOM 772 O O . ALA A 1 94 ? 10.406 -7.221 -14.640 1.00 97.75 94 ALA A O 1
ATOM 773 N N . ASP A 1 95 ? 9.237 -9.118 -14.987 1.00 97.75 95 ASP A N 1
ATOM 774 C CA . ASP A 1 95 ? 9.577 -9.266 -16.402 1.00 97.75 95 ASP A CA 1
ATOM 775 C C . ASP A 1 95 ? 9.007 -8.097 -17.215 1.00 97.75 95 ASP A C 1
ATOM 777 O O . ASP A 1 95 ? 9.749 -7.436 -17.936 1.00 97.75 95 ASP A O 1
ATOM 781 N N . ARG A 1 96 ? 7.738 -7.722 -16.994 1.00 98.31 96 ARG A N 1
ATOM 782 C CA . ARG A 1 96 ? 7.141 -6.522 -17.614 1.00 98.31 96 ARG A CA 1
ATOM 783 C C . ARG A 1 96 ? 7.902 -5.238 -17.294 1.00 98.31 96 ARG A C 1
ATOM 785 O O . ARG A 1 96 ? 8.093 -4.403 -18.172 1.00 98.31 96 ARG A O 1
ATOM 792 N N . ALA A 1 97 ? 8.331 -5.055 -16.045 1.00 98.12 97 ALA A N 1
ATOM 793 C CA . ALA A 1 97 ? 9.119 -3.884 -15.667 1.00 98.12 97 ALA A CA 1
ATOM 794 C C . ALA A 1 97 ? 10.484 -3.863 -16.379 1.00 98.12 97 ALA A C 1
ATOM 796 O O . ALA A 1 97 ? 10.910 -2.813 -16.866 1.00 98.12 97 ALA A O 1
ATOM 797 N N . ALA A 1 98 ? 11.144 -5.019 -16.495 1.00 97.25 98 ALA A N 1
ATOM 798 C CA . ALA A 1 98 ? 12.395 -5.155 -17.235 1.00 97.25 98 ALA A CA 1
ATOM 799 C C . ALA A 1 98 ? 12.217 -4.867 -18.736 1.00 97.25 98 ALA A C 1
ATOM 801 O O . ALA A 1 98 ? 13.011 -4.120 -19.308 1.00 97.25 98 ALA A O 1
ATOM 802 N N . GLU A 1 99 ? 11.153 -5.389 -19.349 1.00 97.94 99 GLU A N 1
ATOM 803 C CA . GLU A 1 99 ? 10.795 -5.121 -20.746 1.00 97.94 99 GLU A CA 1
ATOM 804 C C . GLU A 1 99 ? 10.530 -3.629 -20.987 1.00 97.94 99 GLU A C 1
ATOM 806 O O . GLU A 1 99 ? 11.031 -3.062 -21.961 1.00 97.94 99 GLU A O 1
ATOM 811 N N . THR A 1 100 ? 9.800 -2.961 -20.083 1.00 98.19 100 THR A N 1
ATOM 812 C CA . THR A 1 100 ? 9.588 -1.506 -20.144 1.00 98.19 100 THR A CA 1
ATOM 813 C C . THR A 1 100 ? 10.919 -0.763 -20.103 1.00 98.19 100 THR A C 1
ATOM 815 O O . THR A 1 100 ? 11.157 0.105 -20.945 1.00 98.19 100 THR A O 1
ATOM 818 N N . TYR A 1 101 ? 11.806 -1.115 -19.167 1.00 96.88 101 TYR A N 1
ATOM 819 C CA . TYR A 1 101 ? 13.124 -0.492 -19.059 1.00 96.88 101 TYR A CA 1
ATOM 820 C C . TYR A 1 101 ? 13.925 -0.629 -20.360 1.00 96.88 101 TYR A C 1
ATOM 822 O O . TYR A 1 101 ? 14.432 0.364 -20.887 1.00 96.88 101 TYR A O 1
ATOM 830 N N . GLU A 1 102 ? 14.032 -1.848 -20.897 1.00 97.38 102 GLU A N 1
ATOM 831 C CA . GLU A 1 102 ? 14.791 -2.126 -22.118 1.00 97.38 102 GLU A CA 1
ATOM 832 C C . GLU A 1 102 ? 14.221 -1.363 -23.314 1.00 97.38 102 GLU A C 1
ATOM 834 O O . GLU A 1 102 ? 14.958 -0.671 -24.020 1.00 97.38 102 GLU A O 1
ATOM 839 N N . LYS A 1 103 ? 12.901 -1.424 -23.506 1.00 97.81 103 LYS A N 1
ATOM 840 C CA . LYS A 1 103 ? 12.221 -0.727 -24.597 1.00 97.81 103 LYS A CA 1
ATOM 841 C C . LYS A 1 103 ? 12.491 0.776 -24.554 1.00 97.81 103 LYS A C 1
ATOM 843 O O . LYS A 1 103 ? 12.905 1.359 -25.553 1.00 97.81 103 LYS A O 1
ATOM 848 N N . VAL A 1 104 ? 12.310 1.396 -23.393 1.00 95.81 104 VAL A N 1
ATOM 849 C CA . VAL A 1 104 ? 12.497 2.840 -23.208 1.00 95.81 104 VAL A CA 1
ATOM 850 C C . VAL A 1 104 ? 13.966 3.239 -23.414 1.00 95.81 104 VAL A C 1
ATOM 852 O O . VAL A 1 104 ? 14.262 4.275 -24.015 1.00 95.81 104 VAL A O 1
ATOM 855 N N . ARG A 1 105 ? 14.919 2.387 -23.008 1.00 96.44 105 ARG A N 1
ATOM 856 C CA . ARG A 1 105 ? 16.348 2.583 -23.307 1.00 96.44 105 ARG A CA 1
ATOM 857 C C . ARG A 1 105 ? 16.646 2.548 -24.804 1.00 96.44 105 ARG A C 1
ATOM 859 O O . ARG A 1 105 ? 17.456 3.355 -25.260 1.00 96.44 105 ARG A O 1
ATOM 866 N N . LEU A 1 106 ? 16.001 1.660 -25.562 1.00 96.69 106 LEU A N 1
ATOM 867 C CA . LEU A 1 106 ? 16.136 1.597 -27.023 1.00 96.69 106 LEU A CA 1
ATOM 868 C C . LEU A 1 106 ? 15.545 2.831 -27.719 1.00 96.69 106 LEU A C 1
ATOM 870 O O . LEU A 1 106 ? 16.063 3.257 -28.748 1.00 96.69 106 LEU A O 1
ATOM 874 N N . GLU A 1 107 ? 14.516 3.443 -27.134 1.00 95.94 107 GLU A N 1
ATOM 875 C CA . GLU A 1 107 ? 13.913 4.699 -27.605 1.00 95.94 107 GLU A CA 1
ATOM 876 C C . GLU A 1 107 ? 14.773 5.944 -27.296 1.00 95.94 107 GLU A C 1
ATOM 878 O O . GLU A 1 107 ? 14.452 7.047 -27.734 1.00 95.94 107 GLU A O 1
ATOM 883 N N . GLY A 1 108 ? 15.901 5.779 -26.593 1.00 95.94 108 GLY A N 1
ATOM 884 C CA . GLY A 1 108 ? 16.893 6.833 -26.359 1.00 95.94 108 GLY A CA 1
ATOM 885 C C . GLY A 1 108 ? 16.741 7.586 -25.037 1.00 95.94 108 GLY A C 1
ATOM 886 O O . GLY A 1 108 ? 17.467 8.554 -24.804 1.00 95.94 108 GLY A O 1
ATOM 887 N N . TYR A 1 109 ? 15.849 7.145 -24.149 1.00 95.25 109 TYR A N 1
ATOM 888 C CA . TYR A 1 109 ? 15.694 7.751 -22.827 1.00 95.25 109 TYR A CA 1
ATOM 889 C C . TYR A 1 109 ? 16.950 7.561 -21.958 1.00 95.25 109 TYR A C 1
ATOM 891 O O . TYR A 1 109 ? 17.637 6.531 -22.053 1.00 95.25 109 TYR A O 1
ATOM 899 N N . PRO A 1 110 ? 17.249 8.516 -21.056 1.00 95.25 110 PRO A N 1
ATOM 900 C CA . PRO A 1 110 ? 18.271 8.324 -20.034 1.00 95.25 110 PRO A CA 1
ATOM 901 C C . PRO A 1 110 ? 17.899 7.162 -19.102 1.00 95.25 110 PRO A C 1
ATOM 903 O O . PRO A 1 110 ? 16.731 6.795 -18.976 1.00 95.25 110 PRO A O 1
ATOM 906 N N . ALA A 1 111 ? 18.904 6.585 -18.439 1.00 92.19 111 ALA A N 1
ATOM 907 C CA . ALA A 1 111 ? 18.707 5.450 -17.536 1.00 92.19 111 ALA A CA 1
ATOM 908 C C . ALA A 1 111 ? 17.689 5.752 -16.424 1.00 92.19 111 ALA A C 1
ATOM 910 O O . ALA A 1 111 ? 16.841 4.909 -16.153 1.00 92.19 111 ALA A O 1
ATOM 911 N N . ASP A 1 112 ? 17.728 6.959 -15.855 1.00 93.56 112 ASP A N 1
ATOM 912 C CA . ASP A 1 112 ? 16.828 7.365 -14.770 1.00 93.56 112 ASP A CA 1
ATOM 913 C C . ASP A 1 112 ? 15.364 7.424 -15.231 1.00 93.56 112 ASP A C 1
ATOM 915 O O . ASP A 1 112 ? 14.485 6.889 -14.563 1.00 93.56 112 ASP A O 1
ATOM 919 N N . GLY A 1 113 ? 15.104 7.977 -16.422 1.00 93.06 113 GLY A N 1
ATOM 920 C CA . GLY A 1 113 ? 13.751 8.018 -16.990 1.00 93.06 113 GLY A CA 1
ATOM 921 C C . GLY A 1 113 ? 13.220 6.630 -17.364 1.00 93.06 113 GLY A C 1
ATOM 922 O O . GLY A 1 113 ? 12.044 6.335 -17.167 1.00 93.06 113 GLY A O 1
ATOM 923 N N . ALA A 1 114 ? 14.089 5.738 -17.852 1.00 94.56 114 ALA A N 1
ATOM 924 C CA . ALA A 1 114 ? 13.719 4.342 -18.086 1.00 94.56 114 ALA A CA 1
ATOM 925 C C . ALA A 1 114 ? 13.400 3.607 -16.775 1.00 94.56 114 ALA A C 1
ATOM 927 O O . ALA A 1 114 ? 12.457 2.817 -16.723 1.00 94.56 114 ALA A O 1
ATOM 928 N N . GLN A 1 115 ? 14.163 3.886 -15.713 1.00 95.56 115 GLN A N 1
ATOM 929 C CA . GLN A 1 115 ? 13.934 3.320 -14.388 1.00 95.56 115 GLN A CA 1
ATOM 930 C C . GLN A 1 115 ? 12.597 3.784 -13.810 1.00 95.56 115 GLN A C 1
ATOM 932 O O . GLN A 1 115 ? 11.848 2.959 -13.299 1.00 95.56 115 GLN A O 1
ATOM 937 N N . GLU A 1 116 ? 12.269 5.071 -13.919 1.00 96.38 116 GLU A N 1
ATOM 938 C CA . GLU A 1 116 ? 10.998 5.627 -13.443 1.00 96.38 116 GLU A CA 1
ATOM 939 C C . GLU A 1 116 ? 9.793 4.897 -14.057 1.00 96.38 116 GLU A C 1
ATOM 941 O O . GLU A 1 116 ? 8.925 4.409 -13.331 1.00 96.38 116 GLU A O 1
ATOM 946 N N . LEU A 1 117 ? 9.783 4.721 -15.382 1.00 97.12 117 LEU A N 1
ATOM 947 C CA . LEU A 1 117 ? 8.701 4.026 -16.087 1.00 97.12 117 LEU A CA 1
ATOM 948 C C . LEU A 1 117 ? 8.635 2.526 -15.760 1.00 97.12 117 LEU A C 1
ATOM 950 O O . LEU A 1 117 ? 7.547 1.943 -15.688 1.00 97.12 117 LEU A O 1
ATOM 954 N N . ALA A 1 118 ? 9.785 1.889 -15.540 1.00 97.06 118 ALA A N 1
ATOM 955 C CA . ALA A 1 118 ? 9.840 0.500 -15.101 1.00 97.06 118 ALA A CA 1
ATOM 956 C C . ALA A 1 118 ? 9.277 0.332 -13.683 1.00 97.06 118 ALA A C 1
ATOM 958 O O . ALA A 1 118 ? 8.492 -0.585 -13.444 1.00 97.06 118 AL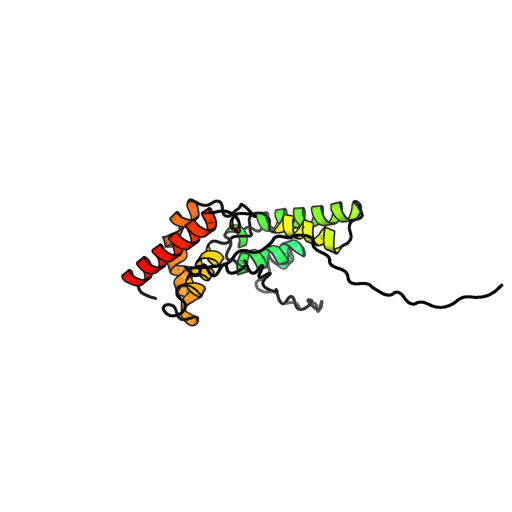A A O 1
ATOM 959 N N . MET A 1 119 ? 9.611 1.239 -12.761 1.00 97.31 119 MET A N 1
ATOM 960 C CA . MET A 1 119 ? 9.072 1.238 -11.399 1.00 97.31 119 MET A CA 1
ATOM 961 C C . MET A 1 119 ? 7.570 1.526 -11.377 1.00 97.31 119 MET A C 1
ATOM 963 O O . MET A 1 119 ? 6.845 0.877 -10.623 1.00 97.31 119 MET A O 1
ATOM 967 N N . ASP A 1 120 ? 7.089 2.435 -12.228 1.00 96.31 120 ASP A N 1
ATOM 968 C CA . ASP A 1 120 ? 5.654 2.667 -12.396 1.00 96.31 120 ASP A CA 1
ATOM 969 C C . ASP A 1 120 ? 4.935 1.399 -12.871 1.00 96.31 120 ASP A C 1
ATOM 971 O O . ASP A 1 120 ? 3.967 0.955 -12.257 1.00 96.31 120 ASP A O 1
ATOM 975 N N . THR A 1 121 ? 5.479 0.735 -13.895 1.00 97.69 121 THR A N 1
ATOM 976 C CA . THR A 1 121 ? 4.961 -0.555 -14.378 1.00 97.69 121 THR A CA 1
ATOM 977 C C . THR A 1 121 ? 4.941 -1.599 -13.254 1.00 97.69 121 THR A C 1
ATOM 979 O O . THR A 1 121 ? 3.942 -2.302 -13.058 1.00 97.69 121 THR A O 1
ATOM 982 N N . LEU A 1 122 ? 6.026 -1.680 -12.480 1.00 97.94 122 LEU A N 1
ATOM 983 C CA . LEU A 1 122 ? 6.193 -2.654 -11.407 1.00 97.94 122 LEU A CA 1
ATOM 984 C C . LEU A 1 122 ? 5.162 -2.468 -10.288 1.00 97.94 122 LEU A C 1
ATOM 986 O O . LEU A 1 122 ? 4.601 -3.458 -9.826 1.00 97.94 122 LEU A O 1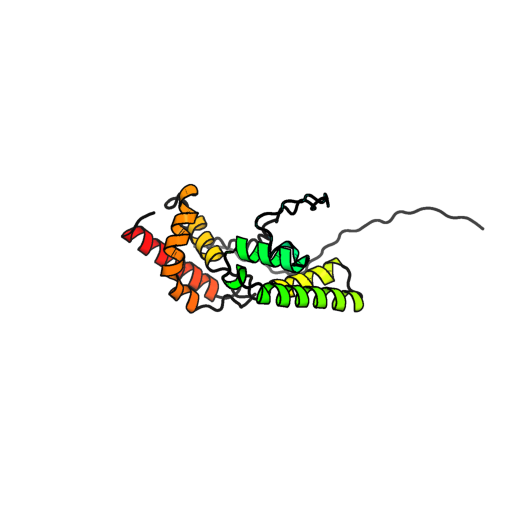
ATOM 990 N N . LEU A 1 123 ? 4.888 -1.228 -9.877 1.00 96.88 123 LEU A N 1
ATOM 991 C CA . LEU A 1 123 ? 4.089 -0.909 -8.685 1.00 96.88 123 LEU A CA 1
ATOM 992 C C . LEU A 1 123 ? 2.651 -0.467 -8.973 1.00 96.88 123 LEU A C 1
ATOM 994 O O . LEU A 1 123 ? 1.891 -0.226 -8.038 1.00 96.88 123 LEU A O 1
ATOM 998 N N . ARG A 1 124 ? 2.258 -0.370 -10.244 1.00 96.56 124 ARG A N 1
ATOM 999 C CA . ARG A 1 124 ? 0.900 0.019 -10.644 1.00 96.56 124 ARG A CA 1
ATOM 1000 C C . ARG A 1 124 ? -0.192 -0.846 -10.000 1.00 96.56 124 ARG A C 1
ATOM 1002 O O . ARG A 1 124 ? -0.171 -2.073 -10.115 1.00 96.56 124 ARG A O 1
ATOM 1009 N N . GLY A 1 125 ? -1.158 -0.220 -9.349 1.00 95.69 125 GLY A N 1
ATOM 1010 C CA . GLY A 1 125 ? -2.222 -0.877 -8.590 1.00 95.69 125 GLY A CA 1
ATOM 1011 C C . GLY A 1 125 ? -1.754 -1.607 -7.330 1.00 95.69 125 GLY A C 1
ATOM 1012 O O . GLY A 1 125 ? -2.482 -2.435 -6.792 1.00 95.69 125 GLY A O 1
ATOM 1013 N N . LEU A 1 126 ? -0.530 -1.332 -6.868 1.00 96.19 126 LEU A N 1
ATOM 1014 C CA . LEU A 1 126 ? 0.031 -1.824 -5.606 1.00 96.19 126 LEU A CA 1
ATOM 1015 C C . LEU A 1 126 ? 0.432 -0.666 -4.684 1.00 96.19 126 LEU A C 1
ATOM 1017 O O . LEU A 1 126 ? 1.210 -0.862 -3.759 1.00 96.19 126 LEU A O 1
ATOM 1021 N N . ARG A 1 127 ? -0.058 0.552 -4.935 1.00 93.00 127 ARG A N 1
ATOM 1022 C CA . ARG A 1 127 ? 0.302 1.742 -4.148 1.00 93.00 127 ARG A CA 1
ATOM 1023 C C . ARG A 1 127 ? -0.371 1.747 -2.779 1.00 93.00 127 ARG A C 1
ATOM 1025 O O . ARG A 1 127 ? 0.230 2.196 -1.808 1.00 93.00 127 ARG A O 1
ATOM 1032 N N . TYR A 1 128 ? -1.582 1.199 -2.702 1.00 93.75 128 TYR A N 1
ATOM 1033 C CA . TYR A 1 128 ? -2.426 1.247 -1.515 1.00 93.75 128 TYR A CA 1
ATOM 1034 C C . TYR A 1 128 ? -2.625 -0.149 -0.931 1.00 93.75 128 TYR A C 1
ATOM 1036 O O . TYR A 1 128 ? -3.345 -0.991 -1.465 1.00 93.75 128 TYR A O 1
ATOM 1044 N N . SER A 1 129 ? -1.967 -0.401 0.198 1.00 95.50 129 SER A N 1
ATOM 1045 C CA . SER A 1 129 ? -2.169 -1.611 0.991 1.00 95.50 129 SER A CA 1
ATOM 1046 C C . SER A 1 129 ? -3.211 -1.361 2.076 1.00 95.50 129 SER A C 1
ATOM 1048 O O . SER A 1 129 ? -3.113 -0.386 2.819 1.00 95.50 129 SER A O 1
ATOM 1050 N N . ARG A 1 130 ? -4.150 -2.302 2.248 1.00 96.81 130 ARG A N 1
ATOM 1051 C CA . ARG A 1 130 ? -5.099 -2.290 3.378 1.00 96.81 130 ARG A CA 1
ATOM 1052 C C . ARG A 1 130 ? -4.384 -2.225 4.728 1.00 96.81 130 ARG A C 1
ATOM 1054 O O . ARG A 1 130 ? -4.809 -1.510 5.626 1.00 96.81 130 ARG A O 1
ATOM 1061 N N . TYR A 1 131 ? -3.283 -2.965 4.862 1.00 96.56 131 TYR A N 1
ATOM 1062 C CA . TYR A 1 131 ? -2.470 -2.947 6.073 1.00 96.56 131 TYR A CA 1
ATOM 1063 C C . TYR A 1 131 ? -1.801 -1.585 6.279 1.00 96.56 131 TYR A C 1
ATOM 1065 O O . TYR A 1 131 ? -1.831 -1.075 7.392 1.00 96.56 131 TYR A O 1
ATOM 1073 N N . ALA A 1 132 ? -1.223 -0.997 5.226 1.00 94.75 132 ALA A N 1
ATOM 1074 C CA . ALA A 1 132 ? -0.534 0.288 5.326 1.00 94.75 132 ALA A CA 1
ATOM 1075 C C . ALA A 1 132 ? -1.497 1.419 5.712 1.00 94.75 132 ALA A C 1
ATOM 1077 O O . ALA A 1 132 ? -1.198 2.164 6.639 1.00 94.75 132 ALA A O 1
ATOM 1078 N N . ILE A 1 133 ? -2.674 1.475 5.082 1.00 96.31 133 ILE A N 1
ATOM 1079 C CA . ILE A 1 133 ? -3.706 2.475 5.391 1.00 96.31 133 ILE A CA 1
ATOM 1080 C C . ILE A 1 133 ? -4.221 2.297 6.824 1.00 96.31 133 ILE A C 1
ATOM 1082 O O . ILE A 1 133 ? -4.302 3.260 7.577 1.00 96.31 133 ILE A O 1
ATOM 1086 N N . LEU A 1 134 ? -4.536 1.066 7.246 1.00 97.56 134 LEU A N 1
ATOM 1087 C CA . LEU A 1 134 ? -5.005 0.844 8.618 1.00 97.56 134 LEU A CA 1
ATOM 1088 C C . LEU A 1 134 ? -3.921 1.181 9.649 1.00 97.56 134 LEU A C 1
ATOM 1090 O O . LEU A 1 134 ? -4.219 1.738 10.702 1.00 97.56 134 LEU A O 1
ATOM 1094 N N . ARG A 1 135 ? -2.659 0.852 9.351 1.00 96.81 135 ARG A N 1
ATOM 1095 C CA . ARG A 1 135 ? -1.519 1.227 10.189 1.00 96.81 135 ARG A CA 1
ATOM 1096 C C . ARG A 1 135 ? -1.416 2.739 10.321 1.00 96.81 135 ARG A C 1
ATOM 1098 O O . ARG A 1 135 ? -1.251 3.212 11.435 1.00 96.81 135 ARG A O 1
ATOM 1105 N N . GLU A 1 136 ? -1.541 3.469 9.220 1.00 95.88 136 GLU A N 1
ATOM 1106 C CA . GLU A 1 136 ? -1.532 4.931 9.209 1.00 95.88 136 GLU A CA 1
ATOM 1107 C C . GLU A 1 136 ? -2.645 5.515 10.088 1.00 95.88 136 GLU A C 1
ATOM 1109 O O . GLU A 1 136 ? -2.351 6.322 10.964 1.00 95.88 136 GLU A O 1
ATOM 1114 N N . VAL A 1 137 ? -3.888 5.040 9.945 1.00 97.88 137 VAL A N 1
ATOM 1115 C CA . VAL A 1 137 ? -5.016 5.465 10.797 1.00 97.88 137 VAL A CA 1
ATOM 1116 C C . VAL A 1 137 ? -4.705 5.236 12.279 1.00 97.88 137 VAL A C 1
ATOM 1118 O O . VAL A 1 137 ? -4.866 6.138 13.095 1.00 97.88 137 VAL A O 1
ATOM 1121 N N . VAL A 1 138 ? -4.213 4.047 12.645 1.00 97.50 138 VAL A N 1
ATOM 1122 C CA . VAL A 1 138 ? -3.866 3.719 14.041 1.00 97.50 138 VAL A CA 1
ATOM 1123 C C . VAL A 1 138 ? -2.723 4.593 14.564 1.00 97.50 138 VAL A C 1
ATOM 1125 O O . VAL A 1 138 ? -2.730 4.992 15.726 1.00 97.50 138 VAL A O 1
ATOM 1128 N N . GLU A 1 139 ? -1.728 4.888 13.732 1.00 96.88 139 GLU A N 1
ATOM 1129 C CA . GLU A 1 139 ? -0.575 5.698 14.125 1.00 96.88 139 GLU A CA 1
ATOM 1130 C C . GLU A 1 139 ? -0.884 7.183 14.252 1.00 96.88 139 GLU A C 1
ATOM 1132 O O . GLU A 1 139 ? -0.301 7.830 15.119 1.00 96.88 139 GLU A O 1
ATOM 1137 N N . ASN A 1 140 ? -1.770 7.713 13.416 1.00 96.81 140 ASN A N 1
ATOM 1138 C CA . ASN A 1 140 ? -2.093 9.133 13.400 1.00 96.81 140 ASN A CA 1
ATOM 1139 C C . ASN A 1 140 ? -3.204 9.469 14.396 1.00 96.81 140 ASN A C 1
ATOM 1141 O O . ASN A 1 140 ? -3.067 10.419 15.163 1.00 96.81 140 ASN A O 1
ATOM 1145 N N . GLU A 1 141 ? -4.278 8.677 14.414 1.00 97.75 141 GLU A N 1
ATOM 1146 C CA . GLU A 1 141 ? -5.497 9.004 15.163 1.00 97.75 141 GLU A CA 1
ATOM 1147 C C . GLU A 1 141 ? -5.541 8.368 16.556 1.00 97.75 141 GLU A C 1
ATOM 1149 O O . GLU A 1 141 ? -6.252 8.862 17.422 1.00 97.75 141 GLU A O 1
ATOM 1154 N N . PHE A 1 142 ? -4.792 7.281 16.781 1.00 97.12 142 PHE A N 1
ATOM 1155 C CA . PHE A 1 142 ? -4.883 6.474 18.008 1.00 97.12 142 PHE A CA 1
ATOM 1156 C C . PHE A 1 142 ? -3.530 6.278 18.696 1.00 97.12 142 PHE A C 1
ATOM 1158 O O . PHE A 1 142 ? -3.279 5.260 19.350 1.00 97.12 142 PHE A O 1
ATOM 1165 N N . SER A 1 143 ? -2.608 7.225 18.507 1.00 95.19 143 SER A N 1
ATOM 1166 C CA . SER A 1 143 ? -1.256 7.118 19.061 1.00 95.19 143 SER A CA 1
ATOM 1167 C C . SER A 1 143 ? -1.215 7.149 20.591 1.00 95.19 143 SER A C 1
ATOM 1169 O O . SER A 1 143 ? -0.325 6.512 21.165 1.00 95.19 143 SER A O 1
ATOM 1171 N N . ASP A 1 144 ? -2.176 7.828 21.225 1.00 96.00 144 ASP A N 1
ATOM 1172 C CA . ASP A 1 144 ? -2.316 7.936 22.681 1.00 96.00 144 ASP A CA 1
ATOM 1173 C C . ASP A 1 144 ? -3.011 6.699 23.287 1.00 96.00 144 ASP A C 1
ATOM 1175 O O . ASP A 1 144 ? -2.729 6.305 24.422 1.00 96.00 144 ASP A O 1
ATOM 1179 N N . GLU A 1 145 ? -3.892 6.047 22.527 1.00 97.06 145 GLU A N 1
ATOM 1180 C CA . GLU A 1 145 ? -4.673 4.877 22.934 1.00 97.06 145 GLU A CA 1
ATOM 1181 C C . GLU A 1 145 ? -3.947 3.557 22.662 1.00 97.06 145 GLU A C 1
ATOM 1183 O O . GLU A 1 145 ? -4.062 2.612 23.449 1.00 97.06 145 GLU A O 1
ATOM 1188 N N . VAL A 1 146 ? -3.199 3.475 21.557 1.00 96.38 146 VAL A N 1
ATOM 1189 C CA . VAL A 1 146 ? -2.502 2.268 21.101 1.00 96.38 146 VAL A CA 1
ATOM 1190 C C . VAL A 1 146 ? -0.982 2.491 21.151 1.00 96.38 146 VAL A C 1
ATOM 1192 O O . VAL A 1 146 ? -0.388 3.021 20.200 1.00 96.38 146 VAL A O 1
ATOM 1195 N N . PRO A 1 147 ? -0.317 2.023 22.229 1.00 95.69 147 PRO A N 1
ATOM 1196 C CA . PRO A 1 147 ? 1.135 2.091 22.360 1.00 95.69 147 PRO A CA 1
ATOM 1197 C C . PRO A 1 147 ? 1.844 1.420 21.185 1.00 95.69 147 PRO A C 1
ATOM 1199 O O . PRO A 1 147 ? 1.389 0.380 20.696 1.00 95.69 147 PRO A O 1
ATOM 1202 N N . GLU A 1 148 ? 2.976 1.982 20.760 1.00 95.50 148 GLU A 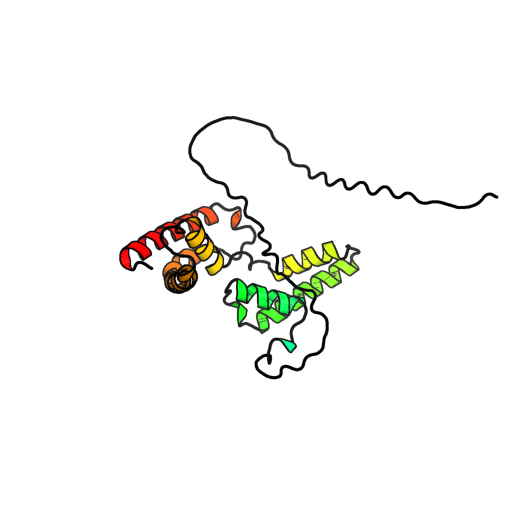N 1
ATOM 1203 C CA . GLU A 1 148 ? 3.752 1.529 19.598 1.00 95.50 148 GLU A CA 1
ATOM 1204 C C . GLU A 1 148 ? 4.037 0.020 19.636 1.00 95.50 148 GLU A C 1
ATOM 1206 O O . GLU A 1 148 ? 3.837 -0.684 18.645 1.00 95.50 148 GLU A O 1
ATOM 1211 N N . GLU A 1 149 ? 4.392 -0.512 20.807 1.00 95.88 149 GLU A N 1
ATOM 1212 C CA . GLU A 1 149 ? 4.698 -1.927 21.014 1.00 95.88 149 GLU A CA 1
ATOM 1213 C C . GLU A 1 149 ? 3.497 -2.868 20.818 1.00 95.88 149 GLU A C 1
ATOM 1215 O O . GLU A 1 149 ? 3.680 -4.076 20.650 1.00 95.88 149 GLU A O 1
ATOM 1220 N N . LYS A 1 150 ? 2.268 -2.338 20.831 1.00 95.81 150 LYS A N 1
ATOM 1221 C CA . LYS A 1 150 ? 1.027 -3.097 20.621 1.00 95.81 150 LYS A CA 1
ATOM 1222 C C . LYS A 1 150 ? 0.399 -2.878 19.247 1.00 95.81 150 LYS A C 1
ATOM 1224 O O . LYS A 1 150 ? -0.410 -3.716 18.847 1.00 95.81 150 LYS A O 1
ATOM 1229 N N . ARG A 1 151 ? 0.765 -1.814 18.517 1.00 95.44 151 ARG A N 1
ATOM 1230 C CA . ARG A 1 151 ? 0.140 -1.438 17.230 1.00 95.44 151 ARG A CA 1
ATOM 1231 C C . ARG A 1 151 ? 0.111 -2.586 16.239 1.00 95.44 151 ARG A C 1
ATOM 1233 O O . ARG A 1 151 ? -0.926 -2.868 15.658 1.00 95.44 151 ARG A O 1
ATOM 1240 N N . GLU A 1 152 ? 1.218 -3.305 16.113 1.00 95.31 152 GLU A N 1
ATOM 1241 C CA . GLU A 1 152 ? 1.325 -4.421 15.177 1.00 95.31 152 GLU A CA 1
ATOM 1242 C C . GLU A 1 152 ? 0.299 -5.531 15.461 1.00 95.31 152 GLU A C 1
ATOM 1244 O O . GLU A 1 152 ? -0.412 -5.995 14.567 1.00 95.31 152 GLU A O 1
ATOM 1249 N N . ALA A 1 153 ? 0.183 -5.935 16.728 1.00 96.12 153 ALA A N 1
ATOM 1250 C CA . ALA A 1 153 ? -0.778 -6.949 17.148 1.00 96.12 153 ALA A CA 1
ATOM 1251 C C . ALA A 1 153 ? -2.222 -6.439 17.038 1.00 96.12 153 ALA A C 1
ATOM 1253 O O . ALA A 1 153 ? -3.113 -7.201 16.664 1.00 96.12 153 ALA A O 1
ATOM 1254 N N . PHE A 1 154 ? -2.445 -5.161 17.345 1.00 97.31 154 PHE A N 1
ATOM 1255 C CA . PHE A 1 154 ? -3.739 -4.502 17.223 1.00 97.31 154 PHE A CA 1
ATOM 1256 C C . PHE A 1 154 ? -4.220 -4.475 15.766 1.00 97.31 154 PHE A C 1
ATOM 1258 O O . PHE A 1 154 ? -5.287 -5.007 15.461 1.00 97.31 154 PHE A O 1
ATOM 1265 N N . ILE A 1 155 ? -3.389 -3.974 14.847 1.00 96.56 155 ILE A N 1
ATOM 1266 C CA . ILE A 1 155 ? -3.669 -3.933 13.406 1.00 96.56 155 ILE A CA 1
ATOM 1267 C C . ILE A 1 155 ? -3.941 -5.343 12.882 1.00 96.56 155 ILE A C 1
ATOM 1269 O O . ILE A 1 155 ? -4.907 -5.547 12.156 1.00 96.56 155 ILE A O 1
ATOM 1273 N N . HIS A 1 156 ? -3.149 -6.342 13.284 1.00 95.44 156 HIS A N 1
ATOM 1274 C CA . HIS A 1 156 ? -3.367 -7.726 12.860 1.00 95.44 156 HIS A CA 1
ATOM 1275 C C . HIS A 1 156 ? -4.739 -8.281 13.288 1.00 95.44 156 HIS A C 1
ATOM 1277 O O . HIS A 1 156 ? -5.335 -9.067 12.551 1.00 95.44 156 HIS A O 1
ATOM 1283 N N . LYS A 1 157 ? -5.252 -7.903 14.467 1.00 96.31 157 LYS A N 1
ATOM 1284 C CA . LYS A 1 157 ? -6.594 -8.307 14.923 1.00 96.31 157 LYS A CA 1
ATOM 1285 C C . LYS A 1 157 ? -7.701 -7.542 14.194 1.00 96.31 157 LYS A C 1
ATOM 1287 O O . LYS A 1 157 ? -8.705 -8.150 13.835 1.00 96.31 157 LYS A O 1
ATOM 1292 N N . LEU A 1 158 ? -7.518 -6.239 13.978 1.00 96.88 158 LEU A N 1
ATOM 1293 C CA . LEU A 1 158 ? -8.541 -5.358 13.412 1.00 96.88 158 LEU A CA 1
ATOM 1294 C C . LEU A 1 158 ? -8.684 -5.510 11.893 1.00 96.88 158 LEU A C 1
ATOM 1296 O O . LEU A 1 158 ? -9.800 -5.521 11.381 1.00 96.88 158 LEU A O 1
ATOM 1300 N N . LEU A 1 159 ? -7.573 -5.688 11.173 1.00 96.50 159 LEU A N 1
ATOM 1301 C CA . LEU A 1 159 ? -7.532 -5.784 9.711 1.00 96.50 159 LEU A CA 1
ATOM 1302 C C . LEU A 1 159 ? -8.568 -6.755 9.103 1.00 96.50 159 LEU A C 1
ATOM 1304 O O . LEU A 1 159 ? -9.255 -6.345 8.167 1.00 96.50 159 LEU A O 1
ATOM 1308 N N . PRO A 1 160 ? -8.743 -8.005 9.591 1.00 95.50 160 PRO A N 1
ATOM 1309 C CA . PRO A 1 160 ? -9.773 -8.897 9.053 1.00 95.50 160 PRO A CA 1
ATOM 1310 C C . PRO A 1 160 ? -11.210 -8.438 9.351 1.00 95.50 160 PRO A C 1
ATOM 1312 O O . PRO A 1 160 ? -12.113 -8.777 8.590 1.00 95.50 160 PRO A O 1
ATOM 1315 N N . LEU A 1 161 ? -11.440 -7.675 10.425 1.00 95.75 161 LEU A N 1
ATOM 1316 C CA . LEU A 1 161 ? -12.774 -7.208 10.823 1.00 95.75 161 LEU A CA 1
ATOM 1317 C C . LEU A 1 161 ? -13.258 -6.047 9.954 1.00 95.75 161 LEU A C 1
ATOM 1319 O O . LEU A 1 161 ? -14.437 -5.987 9.619 1.00 95.75 161 LEU A O 1
ATOM 1323 N N . VAL A 1 162 ? -12.341 -5.171 9.539 1.00 96.25 162 VAL A N 1
ATOM 1324 C CA . VAL A 1 162 ? -12.625 -4.041 8.636 1.00 96.25 162 VAL A CA 1
ATOM 1325 C C . VAL A 1 162 ? -12.491 -4.412 7.155 1.00 96.25 162 VAL A C 1
ATOM 1327 O O . VAL A 1 162 ? -12.514 -3.550 6.279 1.00 96.25 162 VAL A O 1
ATOM 1330 N N . GLY A 1 163 ? -12.353 -5.703 6.835 1.00 94.12 163 GLY A N 1
ATOM 1331 C CA . GLY A 1 163 ? -12.191 -6.166 5.454 1.00 94.12 163 GLY A CA 1
ATOM 1332 C C . GLY A 1 163 ? -13.366 -5.792 4.540 1.00 94.12 163 GLY A C 1
ATOM 1333 O O . GLY A 1 163 ? -13.166 -5.555 3.350 1.00 94.12 163 GLY A O 1
ATOM 1334 N N . ASN A 1 164 ? -14.577 -5.692 5.093 1.00 93.94 164 ASN A N 1
ATOM 1335 C CA . ASN A 1 164 ? -15.771 -5.237 4.378 1.00 93.94 164 ASN A CA 1
ATOM 1336 C C . ASN A 1 164 ? -15.703 -3.750 4.000 1.00 93.94 164 ASN A C 1
ATOM 1338 O O . ASN A 1 164 ? -16.104 -3.411 2.891 1.00 93.94 164 ASN A O 1
ATOM 1342 N N . VAL A 1 165 ? -15.163 -2.893 4.872 1.00 96.06 165 VAL A N 1
ATOM 1343 C CA . VAL A 1 165 ? -14.952 -1.464 4.596 1.00 96.06 165 VAL A CA 1
ATOM 1344 C C . VAL A 1 165 ? -14.057 -1.323 3.370 1.00 96.06 165 VAL A C 1
ATOM 1346 O O . VAL A 1 165 ? -14.461 -0.750 2.366 1.00 96.06 165 VAL A O 1
ATOM 1349 N N . PHE A 1 166 ? -12.894 -1.981 3.381 1.00 95.75 166 PHE A N 1
ATOM 1350 C CA . PHE A 1 166 ? -11.973 -1.959 2.243 1.00 95.75 166 PHE A CA 1
ATOM 1351 C C . PHE A 1 166 ? -12.579 -2.491 0.938 1.00 95.75 166 PHE A C 1
ATOM 1353 O O . PHE A 1 166 ? -12.186 -2.039 -0.130 1.00 95.75 166 PHE A O 1
ATOM 1360 N N . SER A 1 167 ? -13.524 -3.437 0.995 1.00 94.62 167 SER A N 1
ATOM 1361 C CA . SER A 1 167 ? -14.114 -4.043 -0.210 1.00 94.62 167 SER A CA 1
ATOM 1362 C C . SER A 1 167 ? -14.986 -3.097 -1.044 1.00 94.62 167 SER A C 1
ATOM 1364 O O . SER A 1 167 ? -15.312 -3.426 -2.183 1.00 94.62 167 SER A O 1
ATOM 1366 N N . VAL A 1 168 ? -15.362 -1.941 -0.489 1.00 96.38 168 VAL A N 1
ATOM 1367 C CA . VAL A 1 168 ? -16.137 -0.904 -1.186 1.00 96.38 168 VAL A CA 1
ATOM 1368 C C . VAL A 1 168 ? -15.253 -0.073 -2.126 1.00 96.38 168 VAL A C 1
ATOM 1370 O O . VAL A 1 168 ? -15.760 0.493 -3.093 1.00 96.38 168 VAL A O 1
ATOM 1373 N N . TYR A 1 169 ? -13.941 -0.035 -1.879 1.00 95.94 169 TYR A N 1
ATOM 1374 C CA . TYR A 1 169 ? -13.003 0.881 -2.523 1.00 95.94 169 TYR A CA 1
ATOM 1375 C C . TYR A 1 169 ? -12.081 0.174 -3.520 1.00 95.94 169 TYR A C 1
ATOM 1377 O O . TYR A 1 169 ? -11.606 -0.938 -3.276 1.00 95.94 169 TYR A O 1
ATOM 1385 N N . ASP A 1 170 ? -11.766 0.847 -4.629 1.00 95.12 170 ASP A N 1
ATOM 1386 C CA . ASP A 1 170 ? -10.780 0.366 -5.599 1.00 95.12 170 ASP A CA 1
ATOM 1387 C C . ASP A 1 170 ? -9.364 0.824 -5.223 1.00 95.12 170 ASP A C 1
ATOM 1389 O O . ASP A 1 170 ? -8.848 1.825 -5.714 1.00 95.12 170 ASP A O 1
ATOM 1393 N N . LEU A 1 171 ? -8.704 0.051 -4.358 1.00 94.56 171 LEU A N 1
ATOM 1394 C CA . LEU A 1 171 ? -7.315 0.310 -3.957 1.00 94.56 171 LEU A CA 1
ATOM 1395 C C . LEU A 1 171 ? -6.290 0.063 -5.080 1.00 94.56 171 LEU A C 1
ATOM 1397 O O . LEU A 1 171 ? -5.095 0.291 -4.878 1.00 94.56 171 LEU A O 1
ATOM 1401 N N . SER A 1 172 ? -6.728 -0.433 -6.242 1.00 94.50 172 SER A N 1
ATOM 1402 C CA . SER A 1 172 ? -5.863 -0.615 -7.409 1.00 94.50 172 SER A CA 1
ATOM 1403 C C . SER A 1 172 ? -5.775 0.630 -8.298 1.00 94.50 172 SER A C 1
ATOM 1405 O O . SER A 1 172 ? -4.928 0.668 -9.194 1.00 94.50 172 SER A O 1
ATOM 1407 N N . ASP A 1 173 ? -6.587 1.662 -8.042 1.00 93.88 173 ASP A N 1
ATOM 1408 C CA . ASP A 1 173 ? -6.423 2.968 -8.677 1.00 93.88 173 ASP A CA 1
ATOM 1409 C C . ASP A 1 173 ? -5.212 3.696 -8.079 1.00 93.88 173 ASP A C 1
ATOM 1411 O O . ASP A 1 173 ? -5.204 4.088 -6.915 1.00 93.88 173 ASP A O 1
ATOM 1415 N N . ASP A 1 174 ? -4.184 3.926 -8.895 1.00 91.56 174 ASP A N 1
ATOM 1416 C CA . ASP A 1 174 ? -2.982 4.662 -8.487 1.00 91.56 174 ASP A CA 1
ATOM 1417 C C . ASP A 1 174 ? -3.263 6.129 -8.116 1.00 91.56 174 ASP A C 1
ATOM 1419 O O . ASP A 1 174 ? -2.419 6.770 -7.490 1.00 91.56 174 ASP A O 1
ATOM 1423 N N . ASN A 1 175 ? -4.435 6.665 -8.471 1.00 93.00 175 ASN A N 1
ATOM 1424 C CA . ASN A 1 175 ? -4.873 8.010 -8.099 1.00 93.00 175 ASN A CA 1
ATOM 1425 C C . ASN A 1 175 ? -5.842 8.019 -6.911 1.00 93.00 175 ASN A C 1
ATOM 1427 O O . ASN A 1 175 ? -6.387 9.079 -6.604 1.00 93.00 175 ASN A O 1
ATOM 1431 N N . PHE A 1 176 ? -6.054 6.885 -6.235 1.00 93.12 176 PHE A N 1
ATOM 1432 C CA . PHE A 1 176 ? -7.032 6.755 -5.152 1.00 93.12 176 PHE A CA 1
ATOM 1433 C C . PHE A 1 176 ? -6.874 7.842 -4.075 1.00 93.12 176 PHE A C 1
ATOM 1435 O O . PHE A 1 176 ? -7.864 8.443 -3.667 1.00 93.12 176 PHE A O 1
ATOM 1442 N N . ALA A 1 177 ? -5.638 8.202 -3.709 1.00 90.00 177 ALA A N 1
ATOM 1443 C CA . ALA A 1 177 ? -5.331 9.291 -2.769 1.00 90.00 177 ALA A CA 1
ATOM 1444 C C . ALA A 1 177 ? -5.851 10.684 -3.168 1.00 90.00 177 ALA A C 1
ATOM 1446 O O . ALA A 1 177 ? -5.964 11.564 -2.322 1.00 90.00 177 ALA A O 1
ATOM 1447 N N . LEU A 1 178 ? -6.093 10.922 -4.459 1.00 90.44 178 LEU A N 1
ATOM 1448 C CA . LEU A 1 178 ? -6.595 12.198 -4.977 1.00 90.44 178 LEU A CA 1
ATOM 1449 C C . LEU A 1 178 ? -8.128 12.235 -5.035 1.00 90.44 178 LEU A C 1
ATOM 1451 O O . LEU A 1 178 ? -8.708 13.267 -5.377 1.00 90.44 178 LEU A O 1
ATOM 1455 N N . SER A 1 179 ? -8.779 11.106 -4.757 1.00 92.31 179 SER A N 1
ATOM 1456 C CA . SER A 1 179 ? -10.229 10.971 -4.767 1.00 92.31 179 SER A CA 1
ATOM 1457 C C . SER A 1 179 ? -10.824 11.271 -3.390 1.00 92.31 179 SER A C 1
ATOM 1459 O O . SER A 1 179 ? -10.175 11.089 -2.363 1.00 92.31 179 SER A O 1
ATOM 1461 N N . SER A 1 180 ? -12.101 11.656 -3.362 1.00 94.69 180 SER A N 1
ATOM 1462 C CA . SER A 1 180 ? -12.868 11.752 -2.112 1.00 94.69 180 SER A CA 1
ATOM 1463 C C . SER A 1 180 ? -13.011 10.411 -1.391 1.00 94.69 180 SER A C 1
ATOM 1465 O O . SER A 1 180 ? -13.314 10.380 -0.201 1.00 94.69 180 SER A O 1
ATOM 1467 N N . ASP A 1 181 ? -12.823 9.304 -2.108 1.00 95.31 181 ASP A N 1
ATOM 1468 C CA . ASP A 1 181 ? -12.998 7.962 -1.570 1.00 95.31 181 ASP A CA 1
ATOM 1469 C C . ASP A 1 181 ? -11.898 7.610 -0.565 1.00 95.31 181 ASP A C 1
ATOM 1471 O O . ASP A 1 181 ? -12.152 6.853 0.370 1.00 95.31 181 ASP A O 1
ATOM 1475 N N . TYR A 1 182 ? -10.707 8.206 -0.693 1.00 94.38 182 TYR A N 1
ATOM 1476 C CA . TYR A 1 182 ? -9.655 8.061 0.312 1.00 94.38 182 TYR A CA 1
ATOM 1477 C C . TYR A 1 182 ? -10.079 8.658 1.658 1.00 94.38 182 TYR A C 1
ATOM 1479 O O . TYR A 1 182 ? -9.990 7.984 2.684 1.00 94.38 182 TYR A O 1
ATOM 1487 N N . ASP A 1 183 ? -10.602 9.888 1.654 1.00 95.31 183 ASP A N 1
ATOM 1488 C CA . ASP A 1 183 ? -11.066 10.569 2.869 1.00 95.31 183 ASP A CA 1
ATOM 1489 C C . ASP A 1 183 ? -12.232 9.813 3.529 1.00 95.31 183 ASP A C 1
ATOM 1491 O O . ASP A 1 183 ? -12.311 9.707 4.759 1.00 95.31 183 ASP A O 1
ATOM 1495 N N . LEU A 1 184 ? -13.131 9.251 2.712 1.00 97.50 184 LEU A N 1
ATOM 1496 C CA . LEU A 1 184 ? -14.227 8.402 3.180 1.00 97.50 184 LEU A CA 1
ATOM 1497 C C . LEU A 1 184 ? -13.703 7.116 3.823 1.00 97.50 184 LEU A C 1
ATOM 1499 O O . LEU A 1 184 ? -14.067 6.828 4.964 1.00 97.50 184 LEU A O 1
ATOM 1503 N N . LEU A 1 185 ? -12.805 6.392 3.147 1.00 97.88 185 LEU A N 1
ATOM 1504 C CA . LEU A 1 185 ? -12.184 5.185 3.687 1.00 97.88 185 LEU A CA 1
ATOM 1505 C C . LEU A 1 185 ? -11.481 5.476 5.015 1.00 97.88 185 LEU A C 1
ATOM 1507 O O . LEU A 1 185 ? -11.685 4.753 5.988 1.00 97.88 185 LEU A O 1
ATOM 1511 N N . TYR A 1 186 ? -10.679 6.539 5.071 1.00 97.19 186 TYR A N 1
ATOM 1512 C CA . TYR A 1 186 ? -9.970 6.941 6.282 1.00 97.19 186 TYR A CA 1
ATOM 1513 C C . TYR A 1 186 ? -10.953 7.189 7.433 1.00 97.19 186 TYR A C 1
ATOM 1515 O O . TYR A 1 186 ? -10.799 6.631 8.517 1.00 97.19 186 TYR A O 1
ATOM 1523 N N . THR A 1 187 ? -12.027 7.940 7.173 1.00 97.50 187 THR A N 1
ATOM 1524 C CA . THR A 1 187 ? -13.079 8.227 8.161 1.00 97.50 187 THR A CA 1
ATOM 1525 C C . THR A 1 187 ? -13.773 6.955 8.658 1.00 97.50 187 THR A C 1
ATOM 1527 O O . THR A 1 187 ? -13.989 6.790 9.862 1.00 97.50 187 THR A O 1
ATOM 1530 N N . GLU A 1 188 ? -14.125 6.040 7.754 1.00 98.12 188 GLU A N 1
ATOM 1531 C CA . GLU A 1 188 ? -14.778 4.775 8.102 1.00 98.12 188 GLU A CA 1
ATOM 1532 C C . GLU A 1 188 ? -13.868 3.875 8.943 1.00 98.12 188 GLU A C 1
ATOM 1534 O O . GLU A 1 188 ? -14.325 3.289 9.928 1.00 98.12 188 GLU A O 1
ATOM 1539 N N . LEU A 1 189 ? -12.577 3.798 8.605 1.00 98.31 189 LEU A N 1
ATOM 1540 C CA . LEU A 1 189 ? -11.589 3.048 9.380 1.00 98.31 189 LEU A CA 1
ATOM 1541 C C . LEU A 1 189 ? -11.383 3.648 10.770 1.00 98.31 189 LEU A C 1
ATOM 1543 O O . LEU A 1 189 ? -11.326 2.895 11.744 1.00 98.31 189 LEU A O 1
ATOM 1547 N N . THR A 1 190 ? -11.325 4.975 10.890 1.00 98.19 190 THR A N 1
ATOM 1548 C CA . THR A 1 190 ? -11.247 5.656 12.189 1.00 98.19 190 THR A CA 1
ATOM 1549 C C . THR A 1 190 ? -12.463 5.310 13.044 1.00 98.19 190 THR A C 1
ATOM 1551 O O . THR A 1 190 ? -12.310 4.854 14.177 1.00 98.19 190 THR A O 1
ATOM 1554 N N . GLY A 1 191 ? -13.675 5.417 12.490 1.00 97.62 191 GLY A N 1
ATOM 1555 C CA . GLY A 1 191 ? -14.904 5.045 13.196 1.00 97.62 191 GLY A CA 1
ATOM 1556 C C . GLY A 1 191 ? -14.931 3.573 13.620 1.00 97.62 191 GLY A C 1
ATOM 1557 O O . GLY A 1 191 ? -15.257 3.261 14.765 1.00 97.62 191 GLY A O 1
ATOM 1558 N N . ALA A 1 192 ? -14.534 2.659 12.733 1.00 97.19 192 ALA A N 1
ATOM 1559 C CA . ALA A 1 192 ? -14.447 1.235 13.049 1.00 97.19 192 ALA A CA 1
ATOM 1560 C C . ALA A 1 192 ? -13.405 0.936 14.142 1.00 97.19 192 ALA A C 1
ATOM 1562 O O . ALA A 1 192 ? -13.629 0.069 14.987 1.00 97.19 192 ALA A O 1
ATOM 1563 N N . THR A 1 193 ? -12.291 1.670 14.153 1.00 97.25 193 THR A N 1
ATOM 1564 C CA . THR A 1 193 ? -11.232 1.532 15.162 1.00 97.25 193 THR A CA 1
ATOM 1565 C C . THR A 1 193 ? -11.710 1.986 16.540 1.00 97.25 193 THR A C 1
ATOM 1567 O O . THR A 1 193 ? -11.480 1.266 17.511 1.00 97.25 193 THR A O 1
ATOM 1570 N N . VAL A 1 194 ? -12.445 3.106 16.628 1.00 97.69 194 VAL A N 1
ATOM 1571 C CA . VAL A 1 194 ? -13.100 3.552 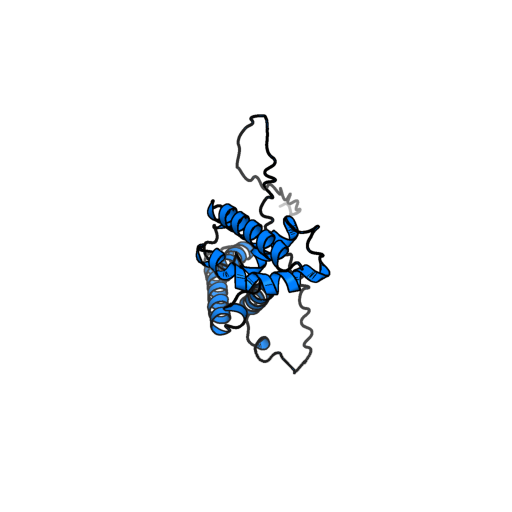17.876 1.00 97.69 194 VAL A CA 1
ATOM 1572 C C . VAL A 1 194 ? -14.015 2.456 18.418 1.00 97.69 194 VAL A C 1
ATOM 1574 O O . VAL A 1 194 ? -13.871 2.044 19.565 1.00 97.69 194 VAL A O 1
ATOM 1577 N N . LEU A 1 195 ? -14.912 1.930 17.576 1.00 96.25 195 LEU A N 1
ATOM 1578 C CA . LEU A 1 195 ? -15.859 0.889 17.987 1.00 96.25 195 LEU A CA 1
ATOM 1579 C C . LEU A 1 195 ? -15.149 -0.379 18.477 1.00 96.25 195 LEU A C 1
ATOM 1581 O O . LEU A 1 195 ? -15.568 -0.986 19.460 1.00 96.25 195 LEU A O 1
ATOM 1585 N N . TYR A 1 196 ? -14.059 -0.770 17.814 1.00 96.31 196 TYR A N 1
ATOM 1586 C CA . TYR A 1 196 ? -13.270 -1.923 18.230 1.00 96.31 196 TYR A CA 1
ATOM 1587 C C . TYR A 1 196 ? -12.579 -1.695 19.583 1.00 96.31 196 TYR A C 1
ATOM 1589 O O . TYR A 1 196 ? -12.589 -2.587 20.434 1.00 96.31 196 TYR A O 1
ATOM 1597 N N . LEU A 1 197 ? -11.995 -0.513 19.801 1.00 95.06 197 LEU A N 1
ATOM 1598 C CA . LEU A 1 197 ? -11.364 -0.154 21.073 1.00 95.06 197 LEU A CA 1
ATOM 1599 C C . LEU A 1 197 ? -12.374 -0.130 22.224 1.00 95.06 197 LEU A C 1
ATOM 1601 O O . LEU A 1 197 ? -12.067 -0.645 23.299 1.00 95.06 197 LEU A O 1
ATOM 1605 N N . ASP A 1 198 ? -13.574 0.400 21.992 1.00 94.56 198 ASP A N 1
ATOM 1606 C CA . ASP A 1 198 ? -14.641 0.447 22.996 1.00 94.56 198 ASP A CA 1
ATOM 1607 C C . ASP A 1 198 ? -15.090 -0.956 23.437 1.00 94.56 198 ASP A C 1
ATOM 1609 O O . ASP A 1 198 ? -15.395 -1.178 24.612 1.00 94.56 198 ASP A O 1
ATOM 1613 N N . GLU A 1 199 ? -15.125 -1.917 22.511 1.00 94.44 199 GLU A N 1
ATOM 1614 C CA . GLU A 1 199 ? -15.593 -3.278 22.787 1.00 94.44 199 GLU A CA 1
ATOM 1615 C C . GLU A 1 199 ? -14.489 -4.196 23.342 1.00 94.44 199 GLU A C 1
ATOM 1617 O O . GLU A 1 199 ? -14.742 -4.996 24.248 1.00 94.44 199 GLU A O 1
ATOM 1622 N N . TYR A 1 200 ? -13.260 -4.086 22.827 1.00 93.38 200 TYR A N 1
ATOM 1623 C CA . TYR A 1 200 ? -12.187 -5.058 23.077 1.00 93.38 200 TYR A CA 1
ATOM 1624 C C . TYR A 1 200 ? -10.915 -4.466 23.695 1.00 93.38 200 TYR A C 1
ATOM 1626 O O . TYR A 1 200 ? -10.089 -5.222 24.219 1.00 93.38 200 TYR A O 1
ATOM 1634 N N . GLY A 1 201 ? -10.734 -3.146 23.651 1.00 90.88 201 GLY A N 1
ATOM 1635 C CA . GLY A 1 201 ? -9.475 -2.491 24.001 1.00 90.88 201 GLY A CA 1
ATOM 1636 C C . GLY A 1 201 ? -8.320 -2.880 23.068 1.00 90.88 201 GLY A C 1
ATOM 1637 O O . GLY A 1 201 ? -8.519 -3.192 21.892 1.00 90.88 201 GLY A O 1
ATOM 1638 N N . VAL A 1 202 ? -7.091 -2.853 23.603 1.00 88.50 202 VAL A N 1
ATOM 1639 C CA . VAL A 1 202 ? -5.833 -3.092 22.858 1.00 88.50 202 VAL A CA 1
ATOM 1640 C C . VAL A 1 202 ? -5.308 -4.525 23.016 1.00 88.50 202 VAL A C 1
ATOM 1642 O O . VAL A 1 202 ? -4.938 -4.881 24.160 1.00 88.50 202 VAL A O 1
#

Organism: Phocaeicola vulgatus (NCBI:txid821)

pLDDT: mean 77.24, std 27.37, range [26.59, 98.31]

Foldseek 3Di:
DDDDDDDDDDDDPDDDDDDDDDDDDDDDDDPPPPPPPPPPVVPPPPPPPPPDDDDPDDPPQVVPDDPLLNVLLVLCVVLVPPCNPVSVVSRVQLVVLVVQLVVVVVVPDDNVVSNVRSVCSNCQLVPDRLLVLLLVLCVPVVCVQAPPVCSVVLSVVQSVVCVVLPVVDRSNHPCSVVDVVSVVSSVVSNVSSVVCCVVPND

Radius of gyration: 23.04 Å; chains: 1; bounding box: 64×58×59 Å

Sequence (202 aa):
MPLVQSNELFFDTGLHSYFGFSGGTRRDTECLFLPFSNQFIPLNINPLNSKVMNNKKKNEGQADFSYYGLYLLDYLRTNKFEQADDTAFIRERADRAAETYEKVRLEGYPADGAQELAMDTLLRGLRYSRYAILREVVENEFSDEVPEEKREAFIHKLLPLVGNVFSVYDLSDDNFALSSDYDLLYTELTGATVLYLDEYGV

Secondary structure (DSSP, 8-state):
--------------------------------------------------------SS-TTGGG--HHHHHHHHHHHHTT-GGGG-HHHHHHHHHHHHHHHHHHHHTT--HHHHHHHHHHHHHTT-S--HHHHHHHHHHHHSTTTS-HHHHHHHHHHHTTTTHHHHTTS-TT-TTGGGSHHHHHHHHHHHHHHHHHHHHH--